Protein AF-0000000076524437 (afdb_homodimer)

InterPro domains:
  IPR048682 Conserved oligomeric Golgi complex subunit 4 [PTHR24016] (9-112)
  IPR048684 Conserved oligomeric Golgi complex subunit 4, C-terminal [PF20662] (9-110)

Structure (mmCIF, N/CA/C/O backbone):
data_AF-0000000076524437-model_v1
#
loop_
_entity.id
_entity.type
_entity.pdbx_description
1 polymer 'Conserved oligomeric Golgi complex subunit 4 C-terminal domain-containing protein'
#
loop_
_atom_site.group_PDB
_atom_site.id
_atom_site.type_symbol
_atom_site.label_atom_id
_atom_site.label_alt_id
_atom_site.label_comp_id
_atom_site.label_asym_id
_atom_site.label_entity_id
_atom_site.label_seq_id
_atom_site.pdbx_PDB_ins_code
_atom_site.Cartn_x
_atom_site.Cartn_y
_atom_site.Cartn_z
_atom_site.occupancy
_atom_site.B_iso_or_equiv
_atom_site.auth_seq_id
_atom_site.auth_comp_id
_atom_site.auth_asym_id
_atom_site.auth_atom_id
_atom_site.pdbx_PDB_model_num
ATOM 1 N N . MET A 1 1 ? -5.07 -16.312 -27.766 1 35.78 1 MET A N 1
ATOM 2 C CA . MET A 1 1 ? -3.967 -17 -27.109 1 35.78 1 MET A CA 1
ATOM 3 C C . MET A 1 1 ? -3.686 -16.422 -25.734 1 35.78 1 MET A C 1
ATOM 5 O O . MET A 1 1 ? -3.648 -15.203 -25.578 1 35.78 1 MET A O 1
ATOM 9 N N . PRO A 1 2 ? -3.99 -17.172 -24.703 1 46.44 2 PRO A N 1
ATOM 10 C CA . PRO A 1 2 ? -3.748 -16.578 -23.391 1 46.44 2 PRO A CA 1
ATOM 11 C C . PRO A 1 2 ? -2.35 -15.977 -23.266 1 46.44 2 PRO A C 1
ATOM 13 O O . PRO A 1 2 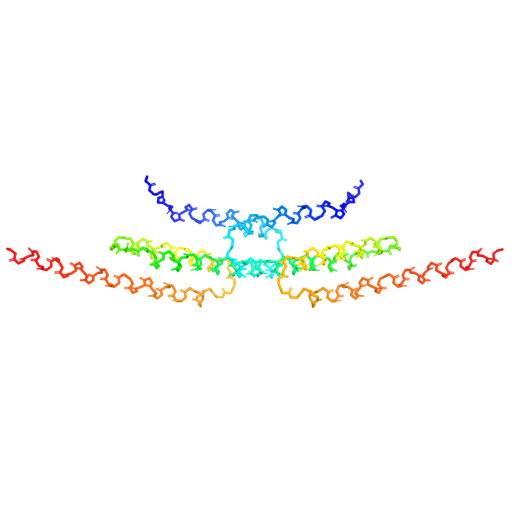? -1.373 -16.578 -23.734 1 46.44 2 PRO A O 1
ATOM 16 N N . HIS A 1 3 ? -2.15 -14.805 -23.375 1 51.38 3 HIS A N 1
ATOM 17 C CA . HIS A 1 3 ? -0.852 -14.148 -23.438 1 51.38 3 HIS A CA 1
ATOM 18 C C . HIS A 1 3 ? 0.084 -14.641 -22.344 1 51.38 3 HIS A C 1
ATOM 20 O O . HIS A 1 3 ? -0.273 -14.625 -21.172 1 51.38 3 HIS A O 1
ATOM 26 N N . ILE A 1 4 ? 0.925 -15.531 -22.719 1 59.56 4 ILE A N 1
ATOM 27 C CA . ILE A 1 4 ? 1.962 -16.031 -21.828 1 59.56 4 ILE A CA 1
ATOM 28 C C . ILE A 1 4 ? 2.805 -14.859 -21.312 1 59.56 4 ILE A C 1
ATOM 30 O O . ILE A 1 4 ? 3.445 -14.156 -22.094 1 59.56 4 ILE A O 1
ATOM 34 N N . ILE A 1 5 ? 2.48 -14.273 -20.234 1 66.69 5 ILE A N 1
ATOM 35 C CA . ILE A 1 5 ? 3.326 -13.281 -19.562 1 66.69 5 ILE A CA 1
ATOM 36 C C . ILE A 1 5 ? 4.703 -13.883 -19.297 1 66.69 5 ILE A C 1
ATOM 38 O O . ILE A 1 5 ? 4.816 -14.961 -18.703 1 66.69 5 ILE A O 1
ATOM 42 N N . SER A 1 6 ? 5.699 -13.352 -20.156 1 85 6 SER A N 1
ATOM 43 C CA . SER A 1 6 ? 7.059 -13.789 -19.844 1 85 6 SER A CA 1
ATOM 44 C C . SER A 1 6 ? 7.48 -13.336 -18.453 1 85 6 SER A C 1
ATOM 46 O O . SER A 1 6 ? 6.906 -12.391 -17.906 1 85 6 SER A O 1
ATOM 48 N N . GLN A 1 7 ? 8.43 -14.078 -17.891 1 89.5 7 GLN A N 1
ATOM 49 C CA . GLN A 1 7 ? 9 -13.711 -16.594 1 89.5 7 GLN A CA 1
ATOM 50 C C . GLN A 1 7 ? 9.531 -12.281 -16.625 1 89.5 7 GLN A C 1
ATOM 52 O O . GLN A 1 7 ? 9.32 -11.523 -15.672 1 89.5 7 GLN A O 1
ATOM 57 N N . GLU A 1 8 ? 10.078 -11.938 -17.766 1 90.5 8 GLU A N 1
ATOM 58 C CA . GLU A 1 8 ? 10.625 -10.594 -17.922 1 90.5 8 GLU A CA 1
ATOM 59 C C . GLU A 1 8 ? 9.523 -9.531 -17.891 1 90.5 8 GLU A C 1
ATOM 61 O O . GLU A 1 8 ? 9.672 -8.492 -17.25 1 90.5 8 GLU A O 1
ATOM 66 N N . SER A 1 9 ? 8.516 -9.844 -18.609 1 91.44 9 SER A N 1
ATOM 67 C CA . SER A 1 9 ? 7.418 -8.891 -18.656 1 91.44 9 SER A CA 1
ATOM 68 C C . SER A 1 9 ? 6.762 -8.727 -17.281 1 91.44 9 SER A C 1
ATOM 70 O O . SER A 1 9 ? 6.336 -7.629 -16.922 1 91.44 9 SER A O 1
ATOM 72 N N . LEU A 1 10 ? 6.723 -9.82 -16.594 1 91.94 10 LEU A N 1
ATOM 73 C CA . LEU A 1 10 ? 6.164 -9.789 -15.25 1 91.94 10 LEU A CA 1
ATOM 74 C C . LEU A 1 10 ? 6.996 -8.891 -14.336 1 91.94 10 LEU A C 1
ATOM 76 O O . LEU A 1 10 ? 6.453 -8.039 -13.633 1 91.94 10 LEU A O 1
ATOM 80 N N . ILE A 1 11 ? 8.297 -8.977 -14.422 1 94.81 11 ILE A N 1
ATOM 81 C CA . ILE A 1 11 ? 9.211 -8.219 -13.578 1 94.81 11 ILE A CA 1
ATOM 82 C C . ILE A 1 11 ? 9.148 -6.738 -13.953 1 94.81 11 ILE A C 1
ATOM 84 O O . ILE A 1 11 ? 9.102 -5.875 -13.07 1 94.81 11 ILE A O 1
ATOM 88 N N . VAL A 1 12 ? 9.141 -6.453 -15.211 1 94.88 12 VAL A N 1
ATOM 89 C CA . VAL A 1 12 ? 9.055 -5.074 -15.672 1 94.88 12 VAL A CA 1
ATOM 90 C C . VAL A 1 12 ? 7.742 -4.449 -15.211 1 94.88 12 VAL A C 1
ATOM 92 O O . VAL A 1 12 ? 7.715 -3.295 -14.781 1 94.88 12 VAL A O 1
ATOM 95 N N . GLY A 1 13 ? 6.668 -5.23 -15.305 1 94.44 13 GLY A N 1
ATOM 96 C CA . GLY A 1 13 ? 5.379 -4.766 -14.82 1 94.44 13 GLY A CA 1
ATOM 97 C C . GLY A 1 13 ? 5.383 -4.438 -13.336 1 94.44 13 GLY A C 1
ATOM 98 O O . GLY A 1 13 ? 4.871 -3.396 -12.922 1 94.44 13 GLY A O 1
ATOM 99 N N . LEU A 1 14 ? 6.008 -5.316 -12.547 1 95.25 14 LEU A N 1
ATOM 100 C CA . LEU A 1 14 ? 6.105 -5.117 -11.102 1 95.25 14 LEU A CA 1
ATOM 101 C C . LEU A 1 14 ? 6.98 -3.91 -10.781 1 95.25 14 LEU A C 1
ATOM 103 O O . LEU A 1 14 ? 6.66 -3.127 -9.883 1 95.25 14 LEU A O 1
ATOM 107 N N . GLN A 1 15 ? 7.996 -3.773 -11.562 1 95.62 15 GLN A N 1
ATOM 108 C CA . GLN A 1 15 ? 8.883 -2.633 -11.375 1 95.62 15 GLN A CA 1
ATOM 109 C C . GLN A 1 15 ? 8.164 -1.319 -11.664 1 95.62 15 GLN A C 1
ATOM 111 O O . GLN A 1 15 ? 8.297 -0.353 -10.906 1 95.62 15 GLN A O 1
ATOM 116 N N . ASN A 1 16 ? 7.449 -1.297 -12.727 1 95.5 16 ASN A N 1
ATOM 117 C CA . ASN A 1 16 ? 6.711 -0.097 -13.102 1 95.5 16 ASN A CA 1
ATOM 118 C C . ASN A 1 16 ? 5.652 0.256 -12.055 1 95.5 16 ASN A C 1
ATOM 120 O O . ASN A 1 16 ? 5.418 1.433 -11.781 1 95.5 16 ASN A O 1
ATOM 124 N N . LEU A 1 17 ? 5.035 -0.697 -11.508 1 93.44 17 LEU A N 1
ATOM 125 C CA . LEU A 1 17 ? 4.02 -0.508 -10.477 1 93.44 17 LEU A CA 1
ATOM 126 C C . LEU A 1 17 ? 4.633 0.071 -9.203 1 93.44 17 LEU A C 1
ATOM 128 O O . LEU A 1 17 ? 4.023 0.919 -8.547 1 93.44 17 LEU A O 1
ATOM 132 N N . LEU A 1 18 ? 5.828 -0.332 -8.938 1 96.19 18 LEU A N 1
ATOM 133 C CA . LEU A 1 18 ? 6.426 -0.015 -7.645 1 96.19 18 LEU A CA 1
ATOM 134 C C . LEU A 1 18 ? 7.172 1.313 -7.703 1 96.19 18 LEU A C 1
ATOM 136 O O . LEU A 1 18 ? 7.352 1.975 -6.676 1 96.19 18 LEU A O 1
ATOM 140 N N . LYS A 1 19 ? 7.543 1.75 -8.82 1 96.06 19 LYS A N 1
ATOM 141 C CA . LYS A 1 19 ? 8.438 2.885 -9.023 1 96.06 19 LYS A CA 1
ATOM 142 C C . LYS A 1 19 ? 7.879 4.148 -8.375 1 96.06 19 LYS A C 1
ATOM 144 O O . LYS A 1 19 ? 8.57 4.812 -7.598 1 96.06 19 LYS A O 1
ATOM 149 N N . PRO A 1 20 ? 6.652 4.504 -8.617 1 94.75 20 PRO A N 1
ATOM 150 C CA . PRO A 1 20 ? 6.141 5.734 -8.008 1 94.75 20 PRO A CA 1
ATOM 151 C C . PRO A 1 20 ? 6.098 5.66 -6.484 1 94.75 20 PRO A C 1
ATOM 153 O O . PRO A 1 20 ? 6.289 6.676 -5.809 1 94.75 20 PRO A O 1
ATOM 156 N N . PHE A 1 21 ? 5.938 4.543 -5.965 1 95.44 21 PHE A N 1
ATOM 157 C CA . PHE A 1 21 ? 5.824 4.375 -4.52 1 95.44 21 PHE A CA 1
ATOM 158 C C . PHE A 1 21 ? 7.199 4.387 -3.865 1 95.44 21 PHE A C 1
ATOM 160 O O . PHE A 1 21 ? 7.352 4.863 -2.738 1 95.44 21 PHE A O 1
ATOM 167 N N . HIS A 1 22 ? 8.086 3.867 -4.656 1 95 22 HIS A N 1
ATOM 168 C CA . HIS A 1 22 ? 9.461 3.922 -4.168 1 95 22 HIS A CA 1
ATOM 169 C C . HIS A 1 22 ? 9.93 5.363 -4.012 1 95 22 HIS A C 1
ATOM 171 O O . HIS A 1 22 ? 10.641 5.691 -3.057 1 95 22 HIS A O 1
ATOM 177 N N . ALA A 1 23 ? 9.438 6.27 -4.812 1 94.38 23 ALA A N 1
ATOM 178 C CA . ALA A 1 23 ? 9.859 7.668 -4.836 1 94.38 23 ALA A CA 1
ATOM 179 C C . ALA A 1 23 ? 9.086 8.492 -3.811 1 94.38 23 ALA A C 1
ATOM 181 O O . ALA A 1 23 ? 9.57 9.531 -3.354 1 94.38 23 ALA A O 1
ATOM 182 N N . THR A 1 24 ? 7.973 7.996 -3.42 1 94.44 24 THR A N 1
ATOM 183 C CA . THR A 1 24 ? 7.078 8.875 -2.676 1 94.44 24 THR A CA 1
ATOM 184 C C . THR A 1 24 ? 6.973 8.43 -1.22 1 94.44 24 THR A C 1
ATOM 186 O O . THR A 1 24 ? 6.898 9.266 -0.314 1 94.44 24 THR A O 1
ATOM 189 N N . LEU A 1 25 ? 7.07 7.152 -0.962 1 96.25 25 LEU A N 1
ATOM 190 C CA . LEU A 1 25 ? 6.875 6.645 0.391 1 96.25 25 LEU A CA 1
ATOM 191 C C . LEU A 1 25 ? 8.172 6.715 1.191 1 96.25 25 LEU A C 1
ATOM 193 O O . LEU A 1 25 ? 9.258 6.594 0.627 1 96.25 25 LEU A O 1
ATOM 197 N N . SER A 1 26 ? 8.016 6.961 2.465 1 95.81 26 SER A N 1
ATOM 198 C CA . SER A 1 26 ? 9.148 6.777 3.359 1 95.81 26 SER A CA 1
ATOM 199 C C . SER A 1 26 ? 9.648 5.336 3.336 1 95.81 26 SER A C 1
ATOM 201 O O . SER A 1 26 ? 8.914 4.426 2.947 1 95.81 26 SER A O 1
ATOM 203 N N . ALA A 1 27 ? 10.852 5.07 3.797 1 93.75 27 ALA A N 1
ATOM 204 C CA . ALA A 1 27 ? 11.484 3.754 3.723 1 93.75 27 ALA A CA 1
ATOM 205 C C . ALA A 1 27 ? 10.656 2.705 4.457 1 93.75 27 ALA A C 1
ATOM 207 O O . ALA A 1 27 ? 10.438 1.607 3.939 1 93.75 27 ALA A O 1
ATOM 208 N N . GLY A 1 28 ? 10.172 3.096 5.613 1 94.81 28 GLY A N 1
ATOM 209 C CA . GLY A 1 28 ? 9.359 2.176 6.398 1 94.81 28 GLY A CA 1
ATOM 210 C C . GLY A 1 28 ? 8.039 1.838 5.742 1 94.81 28 GLY A C 1
ATOM 211 O O . GLY A 1 28 ? 7.629 0.674 5.723 1 94.81 28 GLY A O 1
ATOM 212 N N . ASN A 1 29 ? 7.43 2.812 5.184 1 95.31 29 ASN A N 1
ATOM 213 C CA . ASN A 1 29 ? 6.125 2.59 4.574 1 95.31 29 ASN A CA 1
ATOM 214 C C . ASN A 1 29 ? 6.246 1.909 3.215 1 95.31 29 ASN A C 1
ATOM 216 O O . ASN A 1 29 ? 5.348 1.177 2.799 1 95.31 29 ASN A O 1
ATOM 220 N N . TYR A 1 30 ? 7.41 2.129 2.539 1 96.56 30 TYR A N 1
ATOM 221 C CA . TYR A 1 30 ? 7.656 1.395 1.302 1 96.56 30 TYR A CA 1
ATOM 222 C C . TYR A 1 30 ? 7.781 -0.101 1.571 1 96.56 30 TYR A C 1
ATOM 224 O O . TYR A 1 30 ? 7.227 -0.919 0.833 1 96.56 30 TYR A O 1
ATOM 232 N N . GLU A 1 31 ? 8.438 -0.453 2.658 1 95.81 31 GLU A N 1
ATOM 233 C CA . GLU A 1 31 ? 8.57 -1.856 3.037 1 95.81 31 GLU A CA 1
ATOM 234 C C . GLU A 1 31 ? 7.207 -2.475 3.348 1 95.81 31 GLU A C 1
ATOM 236 O O . GLU A 1 31 ? 6.914 -3.592 2.918 1 95.81 31 GLU A O 1
ATOM 241 N N . LYS A 1 32 ? 6.422 -1.744 4.051 1 95.62 32 LYS A N 1
ATOM 242 C CA . LYS A 1 32 ? 5.082 -2.223 4.371 1 95.62 32 LYS A CA 1
ATOM 243 C C . LYS A 1 32 ? 4.246 -2.408 3.107 1 95.62 32 LYS A C 1
ATOM 245 O O . LYS A 1 32 ? 3.473 -3.361 3.002 1 95.62 32 LYS A O 1
ATOM 250 N N . PHE A 1 33 ? 4.473 -1.522 2.189 1 96.88 33 PHE A N 1
ATOM 251 C CA . PHE A 1 33 ? 3.754 -1.598 0.923 1 96.88 33 PHE A CA 1
ATOM 252 C C . PHE A 1 33 ? 4.164 -2.838 0.14 1 96.88 33 PHE A C 1
ATOM 254 O O . PHE A 1 33 ? 3.316 -3.525 -0.434 1 96.88 33 PHE A O 1
ATOM 261 N N . LEU A 1 34 ? 5.438 -3.141 0.159 1 96.75 34 LEU A N 1
ATOM 262 C CA . LEU A 1 34 ? 5.93 -4.348 -0.499 1 96.75 34 LEU A CA 1
ATOM 263 C C . LEU A 1 34 ? 5.266 -5.59 0.078 1 96.75 34 LEU A C 1
ATOM 265 O O . LEU A 1 34 ? 4.816 -6.461 -0.669 1 96.75 34 LEU A O 1
ATOM 269 N N . LEU A 1 35 ? 5.164 -5.621 1.346 1 96.25 35 LEU A N 1
ATOM 270 C CA . LEU A 1 35 ? 4.582 -6.777 2.02 1 96.25 35 LEU A CA 1
ATOM 271 C C . LEU A 1 35 ? 3.098 -6.902 1.698 1 96.25 35 LEU A C 1
ATOM 273 O O . LEU A 1 35 ? 2.586 -8.016 1.531 1 96.25 35 LEU A O 1
ATOM 277 N N . LEU A 1 36 ? 2.486 -5.793 1.601 1 96.62 36 LEU A N 1
ATOM 278 C CA . LEU A 1 36 ? 1.078 -5.77 1.223 1 96.62 36 LEU A CA 1
ATOM 279 C C . LEU A 1 36 ? 0.885 -6.309 -0.191 1 96.62 36 LEU A C 1
ATOM 281 O O . LEU A 1 36 ? -0.033 -7.094 -0.441 1 96.62 36 LEU A O 1
ATOM 285 N N . LEU A 1 37 ? 1.731 -5.926 -1.057 1 96.5 37 LEU A N 1
ATOM 286 C CA . LEU A 1 37 ? 1.647 -6.375 -2.441 1 96.5 37 LEU A CA 1
ATOM 287 C C . LEU A 1 37 ? 1.91 -7.875 -2.543 1 96.5 37 LEU A C 1
ATOM 289 O O . LEU A 1 37 ? 1.239 -8.578 -3.305 1 96.5 37 LEU A O 1
ATOM 293 N N . ILE A 1 38 ? 2.863 -8.297 -1.774 1 97.19 38 ILE A N 1
ATOM 294 C CA . ILE A 1 38 ? 3.137 -9.727 -1.721 1 97.19 38 ILE A CA 1
ATOM 295 C C . ILE A 1 38 ? 1.884 -10.477 -1.271 1 97.19 38 ILE A C 1
ATOM 297 O O . ILE A 1 38 ? 1.474 -11.453 -1.904 1 97.19 38 ILE A O 1
ATOM 301 N N . ASP A 1 39 ? 1.259 -9.953 -0.227 1 97.31 39 ASP A N 1
ATOM 302 C CA . ASP A 1 39 ? 0.043 -10.586 0.279 1 97.31 39 ASP A CA 1
ATOM 303 C C . ASP A 1 39 ? -1.032 -10.648 -0.803 1 97.31 39 ASP A C 1
ATOM 305 O O . ASP A 1 39 ? -1.713 -11.664 -0.948 1 97.31 39 ASP A O 1
ATOM 309 N N . GLU A 1 40 ? -1.19 -9.578 -1.549 1 97.38 40 GLU A N 1
ATOM 310 C CA . GLU A 1 40 ? -2.209 -9.523 -2.594 1 97.38 40 GLU A CA 1
ATOM 311 C C . GLU A 1 40 ? -1.903 -10.508 -3.717 1 97.38 40 GLU A C 1
ATOM 313 O O . GLU A 1 40 ? -2.795 -11.219 -4.18 1 97.38 40 GLU A O 1
ATOM 318 N N . ILE A 1 41 ? -0.627 -10.555 -4.137 1 97 41 ILE A N 1
ATOM 319 C CA . ILE A 1 41 ? -0.204 -11.445 -5.207 1 97 41 ILE A CA 1
ATOM 320 C C . ILE A 1 41 ? -0.427 -12.898 -4.789 1 97 41 ILE A C 1
ATOM 322 O O . ILE A 1 41 ? -0.988 -13.688 -5.547 1 97 41 ILE A O 1
ATOM 326 N N . LEU A 1 42 ? -0.038 -13.234 -3.562 1 97.25 42 LEU A N 1
ATOM 327 C CA . LEU A 1 42 ? -0.186 -14.594 -3.059 1 97.25 42 LEU A CA 1
ATOM 328 C C . LEU A 1 42 ? -1.658 -14.969 -2.934 1 97.25 42 LEU A C 1
ATOM 330 O O . LEU A 1 42 ? -2.039 -16.109 -3.221 1 97.25 42 LEU A O 1
ATOM 334 N N . PHE A 1 43 ? -2.451 -13.992 -2.533 1 96.25 43 PHE A N 1
ATOM 335 C CA . PHE A 1 43 ? -3.891 -14.203 -2.424 1 96.25 43 PHE A CA 1
ATOM 336 C C . PHE A 1 43 ? -4.488 -14.578 -3.773 1 96.25 43 PHE A C 1
ATOM 338 O O . PHE A 1 43 ? -5.258 -15.539 -3.873 1 96.25 43 PHE A O 1
ATOM 345 N N . ARG A 1 44 ? -4.113 -13.938 -4.805 1 93.75 44 ARG A N 1
ATOM 346 C CA . ARG A 1 44 ? -4.625 -14.172 -6.148 1 93.75 44 ARG A CA 1
ATOM 347 C C . ARG A 1 44 ? -4.082 -15.477 -6.719 1 93.75 44 ARG A C 1
ATOM 349 O O . ARG A 1 44 ? -4.809 -16.219 -7.383 1 93.75 44 ARG A O 1
ATOM 356 N N . LEU A 1 45 ? -2.797 -15.742 -6.426 1 94.81 45 LEU A N 1
ATOM 357 C CA . LEU A 1 45 ? -2.186 -16.969 -6.93 1 94.81 45 LEU A CA 1
ATOM 358 C C . LEU A 1 45 ? -2.822 -18.203 -6.285 1 94.81 45 LEU A C 1
ATOM 360 O O . LEU A 1 45 ? -3.021 -19.219 -6.949 1 94.81 45 LEU A O 1
ATOM 364 N N . GLU A 1 46 ? -3.113 -18.078 -5.039 1 93.75 46 GLU A N 1
ATOM 365 C CA . GLU A 1 46 ? -3.752 -19.203 -4.352 1 93.75 46 GLU A CA 1
ATOM 366 C C . GLU A 1 46 ? -5.133 -19.484 -4.93 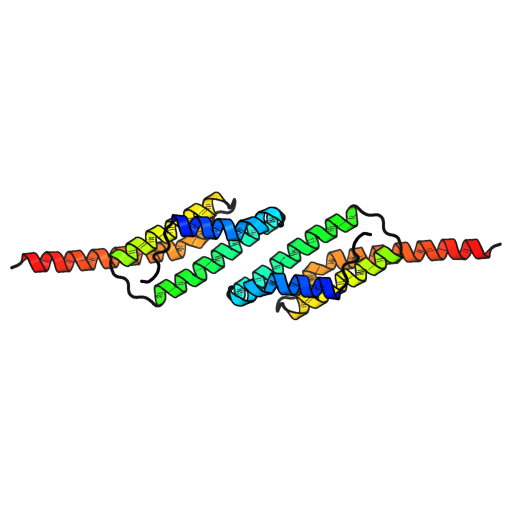1 93.75 46 GLU A C 1
ATOM 368 O O . GLU A 1 46 ? -5.516 -20.656 -5.098 1 93.75 46 GLU A O 1
ATOM 373 N N . ARG A 1 47 ? -5.84 -18.484 -5.223 1 92.12 47 ARG A N 1
ATOM 374 C CA . AR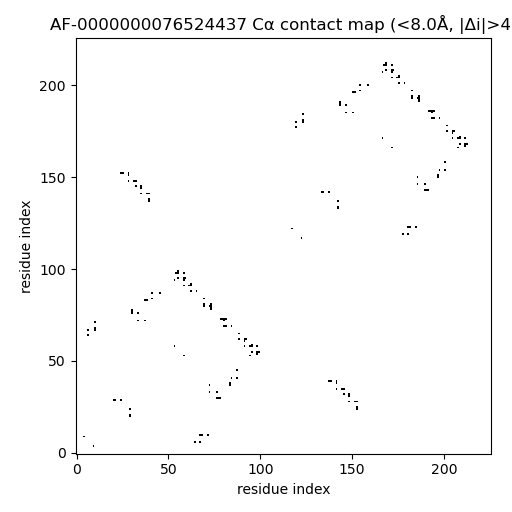G A 1 47 ? -7.152 -18.625 -5.844 1 92.12 47 ARG A CA 1
ATOM 375 C C . ARG A 1 47 ? -7.027 -19.219 -7.25 1 92.12 47 ARG A C 1
ATOM 377 O O . ARG A 1 47 ? -7.836 -20.047 -7.656 1 92.12 47 ARG A O 1
ATOM 384 N N . PHE A 1 48 ? -6.055 -18.797 -7.938 1 88.94 48 PHE A N 1
ATOM 385 C CA . PHE A 1 48 ? -5.777 -19.266 -9.289 1 88.94 48 PHE A CA 1
ATOM 386 C C . PHE A 1 48 ? -5.48 -20.766 -9.297 1 88.94 48 PHE A C 1
ATOM 388 O O . PHE A 1 48 ? -5.988 -21.5 -10.148 1 88.94 48 PHE A O 1
ATOM 395 N N . ILE A 1 49 ? -4.691 -21.234 -8.344 1 90.62 49 ILE A N 1
ATOM 396 C CA . ILE A 1 49 ? -4.273 -22.641 -8.273 1 90.62 49 ILE A CA 1
ATOM 397 C C . ILE A 1 49 ? -5.477 -23.516 -7.957 1 90.62 49 ILE A C 1
ATOM 399 O O . ILE A 1 49 ? -5.582 -24.641 -8.461 1 90.62 49 ILE A O 1
ATOM 403 N N . GLN A 1 50 ? -6.379 -23.031 -7.258 1 89.19 50 GLN A N 1
ATOM 404 C CA . GLN A 1 50 ? -7.543 -23.797 -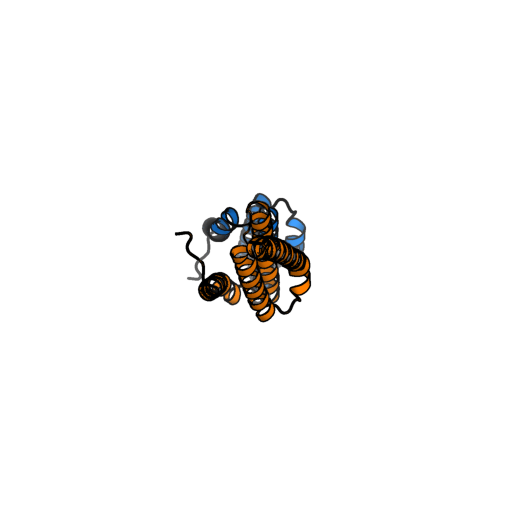6.832 1 89.19 50 GLN A CA 1
ATOM 405 C C . GLN A 1 50 ? -8.547 -23.953 -7.973 1 89.19 50 GLN A C 1
ATOM 407 O O . GLN A 1 50 ? -9.305 -24.922 -8 1 89.19 50 GLN A O 1
ATOM 412 N N . GLN A 1 51 ? -8.578 -23.109 -8.898 1 86.56 51 GLN A N 1
ATOM 413 C CA . GLN A 1 51 ? -9.617 -23.078 -9.922 1 86.56 51 GLN A CA 1
ATOM 414 C C . GLN A 1 51 ? -9.172 -23.797 -11.188 1 86.56 51 GLN A C 1
ATOM 416 O O . GLN A 1 51 ? -9.984 -24.094 -12.062 1 86.56 51 GLN A O 1
ATOM 421 N N . LYS A 1 52 ? -7.922 -24.109 -11.297 1 82.25 52 LYS A N 1
ATOM 422 C CA . LYS A 1 52 ? -7.414 -24.641 -12.562 1 82.25 52 LYS A CA 1
ATOM 423 C C . LYS A 1 52 ? -6.879 -26.062 -12.383 1 82.25 52 LYS A C 1
ATOM 425 O O . LYS A 1 52 ? -6.375 -26.406 -11.312 1 82.25 52 LYS A O 1
ATOM 430 N N . SER A 1 53 ? -7.125 -26.906 -13.391 1 83.75 53 SER A N 1
ATOM 431 C CA . SER A 1 53 ? -6.41 -28.172 -13.539 1 83.75 53 SER A CA 1
ATOM 432 C C . SER A 1 53 ? -5.113 -27.984 -14.32 1 83.75 53 SER A C 1
ATOM 434 O O . SER A 1 53 ? -5.062 -27.219 -15.281 1 83.75 53 SER A O 1
ATOM 436 N N . TYR A 1 54 ? -4.09 -28.594 -13.742 1 84.81 54 TYR A N 1
ATOM 437 C CA . TYR A 1 54 ? -2.773 -28.406 -14.336 1 84.81 54 TYR A CA 1
ATOM 438 C C . TYR A 1 54 ? -2.275 -29.688 -14.992 1 84.81 54 TYR A C 1
ATOM 440 O O . TYR A 1 54 ? -2.438 -30.781 -14.438 1 84.81 54 TYR A O 1
ATOM 448 N N . ASN A 1 55 ? -1.822 -29.438 -16.266 1 87.06 55 ASN A N 1
ATOM 449 C CA . ASN A 1 55 ? -0.96 -30.5 -16.781 1 87.06 55 ASN A CA 1
ATOM 450 C C . ASN A 1 55 ? 0.486 -30.312 -16.328 1 87.06 55 ASN A C 1
ATOM 452 O O . ASN A 1 55 ? 0.799 -29.359 -15.609 1 87.06 55 ASN A O 1
ATOM 456 N N . ARG A 1 56 ? 1.241 -31.172 -16.656 1 87.81 56 ARG A N 1
ATOM 457 C CA . ARG A 1 56 ? 2.627 -31.156 -16.203 1 87.81 56 ARG A CA 1
ATOM 458 C C . ARG A 1 56 ? 3.322 -29.859 -16.625 1 87.81 56 ARG A C 1
ATOM 460 O O . ARG A 1 56 ? 4.023 -29.234 -15.836 1 87.81 56 ARG A O 1
ATOM 467 N N . TYR A 1 57 ? 3.121 -29.484 -17.812 1 87.06 57 TYR A N 1
ATOM 468 C CA . TYR A 1 57 ? 3.744 -28.266 -18.328 1 87.06 57 TYR A CA 1
ATOM 469 C C . TYR A 1 57 ? 3.268 -27.047 -17.562 1 87.06 57 TYR A C 1
ATOM 471 O O . TYR A 1 57 ? 4.07 -26.188 -17.188 1 87.06 57 TYR A O 1
ATOM 479 N N . GLY A 1 58 ? 2.031 -27.016 -17.297 1 89.69 58 GLY A N 1
ATOM 480 C CA . GLY A 1 58 ? 1.441 -25.906 -16.562 1 89.69 58 GLY A CA 1
ATOM 481 C C . GLY A 1 58 ? 1.96 -25.797 -15.133 1 89.69 58 GLY A C 1
ATOM 482 O O . GLY A 1 58 ? 2.207 -24.688 -14.641 1 89.69 58 GLY A O 1
ATOM 483 N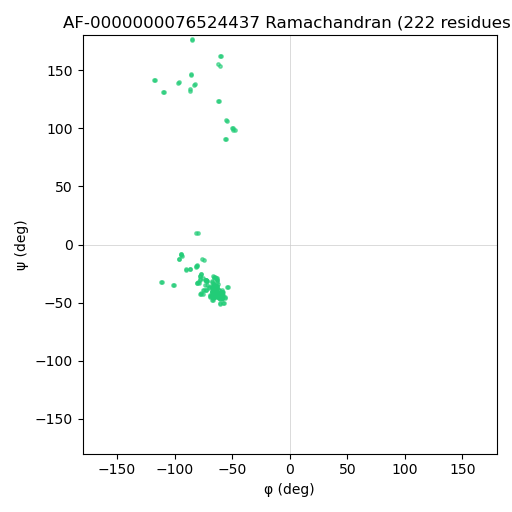 N . ALA A 1 59 ? 2.139 -26.875 -14.516 1 92.94 59 ALA A N 1
ATOM 484 C CA . ALA A 1 59 ? 2.648 -26.922 -13.141 1 92.94 59 ALA A CA 1
ATOM 485 C C . ALA A 1 59 ? 4.09 -26.422 -13.086 1 92.94 59 ALA A C 1
ATOM 487 O O . ALA A 1 59 ? 4.453 -25.672 -12.164 1 92.94 59 ALA A O 1
ATOM 488 N N . LEU A 1 60 ? 4.793 -26.797 -14.062 1 92.38 60 LEU A N 1
ATOM 489 C CA . LEU A 1 60 ? 6.188 -26.375 -14.133 1 92.38 60 LEU A CA 1
ATOM 490 C C . LEU A 1 60 ? 6.285 -24.875 -14.406 1 92.38 60 LEU A C 1
ATOM 492 O O . LEU A 1 60 ? 7.105 -24.188 -13.797 1 92.38 60 LEU A O 1
ATOM 496 N N . GLN A 1 61 ? 5.48 -24.406 -15.352 1 90.69 61 GLN A N 1
ATOM 497 C CA . GLN A 1 61 ? 5.449 -22.984 -15.672 1 90.69 61 GLN A CA 1
ATOM 498 C C . GLN A 1 61 ? 5.047 -22.156 -14.453 1 90.69 61 GLN A C 1
ATOM 500 O O . GLN A 1 61 ? 5.637 -21.109 -14.18 1 90.69 61 GLN A O 1
ATOM 505 N N . PHE A 1 62 ? 4.098 -22.672 -13.758 1 92.88 62 PHE A N 1
ATOM 506 C CA . PHE A 1 62 ? 3.635 -22 -12.547 1 92.88 62 PHE A CA 1
ATOM 507 C C . PHE A 1 62 ? 4.762 -21.891 -11.531 1 92.88 62 PHE A C 1
ATOM 509 O O . PHE A 1 62 ? 4.961 -20.828 -10.922 1 92.88 62 PHE A O 1
ATOM 516 N N . GLU A 1 63 ? 5.465 -22.922 -11.32 1 94.62 63 GLU A N 1
ATOM 517 C CA . GLU A 1 63 ? 6.57 -22.953 -10.367 1 94.62 63 GLU A CA 1
ATOM 518 C C . GLU A 1 63 ? 7.652 -21.953 -10.758 1 94.62 63 GLU A C 1
ATOM 520 O O . GLU A 1 63 ? 8.219 -21.281 -9.891 1 94.62 63 GLU A O 1
ATOM 525 N N . LYS A 1 64 ? 7.949 -21.812 -12 1 94.31 64 LYS A N 1
ATOM 526 C CA . LYS A 1 64 ? 8.945 -20.859 -12.484 1 94.31 64 LYS A CA 1
ATOM 527 C C . LYS A 1 64 ? 8.5 -19.422 -12.219 1 94.31 64 LYS A C 1
ATOM 529 O O . LYS A 1 64 ? 9.297 -18.594 -11.773 1 94.31 64 LYS A O 1
ATOM 534 N N . GLU A 1 65 ? 7.246 -19.188 -12.508 1 93.62 65 GLU A N 1
ATOM 535 C CA . GLU A 1 65 ? 6.703 -17.844 -12.273 1 93.62 65 GLU A CA 1
ATOM 536 C C . GLU A 1 65 ? 6.715 -17.5 -10.789 1 93.62 65 GLU A C 1
ATOM 538 O O . GLU A 1 65 ? 7.062 -16.375 -10.414 1 93.62 65 GLU A O 1
ATOM 543 N N . LEU A 1 66 ? 6.379 -18.438 -9.984 1 95.88 66 LEU A N 1
ATOM 544 C CA . LEU A 1 66 ? 6.383 -18.25 -8.539 1 95.88 66 LEU A CA 1
ATOM 545 C C . LEU A 1 66 ? 7.789 -17.953 -8.031 1 95.88 66 LEU A C 1
ATOM 547 O O . LEU A 1 66 ? 7.973 -17.062 -7.203 1 95.88 66 LEU A O 1
ATOM 551 N N . ARG A 1 67 ? 8.688 -18.625 -8.539 1 95.12 67 ARG A N 1
ATOM 552 C CA . ARG A 1 67 ? 10.078 -18.406 -8.156 1 95.12 67 ARG A CA 1
ATOM 553 C C . ARG A 1 67 ? 10.57 -17.031 -8.594 1 95.12 67 ARG A C 1
ATOM 555 O O . ARG A 1 67 ? 11.305 -16.375 -7.863 1 95.12 67 ARG A O 1
ATOM 562 N N . CYS A 1 68 ? 10.188 -16.688 -9.758 1 96.5 68 CYS A N 1
ATOM 563 C CA . CYS A 1 68 ? 10.547 -15.375 -10.266 1 96.5 68 CYS A CA 1
ATOM 564 C C . CYS A 1 68 ? 10 -14.273 -9.367 1 96.5 68 CYS A C 1
ATOM 566 O O . CYS A 1 68 ? 10.727 -13.344 -9.008 1 96.5 68 CYS A O 1
ATOM 568 N N . ILE A 1 69 ? 8.797 -14.406 -8.969 1 96.75 69 ILE A N 1
ATOM 569 C CA . ILE A 1 69 ? 8.148 -13.438 -8.102 1 96.75 69 ILE A CA 1
ATOM 570 C C . ILE A 1 69 ? 8.852 -13.414 -6.742 1 96.75 69 ILE A C 1
ATOM 572 O O . ILE A 1 69 ? 9.164 -12.344 -6.219 1 96.75 69 ILE A O 1
ATOM 576 N N . PHE A 1 70 ? 9.164 -14.602 -6.281 1 96.88 70 PHE A N 1
ATOM 577 C CA . PHE A 1 70 ? 9.844 -14.742 -5 1 96.88 70 PHE A CA 1
ATOM 578 C C . PHE A 1 70 ? 11.203 -14.039 -5.031 1 96.88 70 PHE A C 1
ATOM 580 O O . PHE A 1 70 ? 11.516 -13.25 -4.137 1 96.88 70 PHE A O 1
ATOM 587 N N . ASN A 1 71 ? 11.945 -14.266 -6.074 1 95.62 71 ASN A N 1
ATOM 588 C CA . ASN A 1 71 ? 13.281 -13.68 -6.199 1 95.62 71 ASN A CA 1
ATOM 589 C C . ASN A 1 71 ? 13.211 -12.164 -6.34 1 95.62 71 ASN A C 1
ATOM 591 O O . ASN A 1 71 ? 14.039 -11.445 -5.781 1 95.62 71 ASN A O 1
ATOM 595 N N . PHE A 1 72 ? 12.273 -11.719 -7.039 1 96.62 72 PHE A N 1
ATOM 596 C CA . PHE A 1 72 ? 12.094 -10.289 -7.258 1 96.62 72 PHE A CA 1
ATOM 597 C C . PHE A 1 72 ? 11.859 -9.562 -5.938 1 96.62 72 PHE A C 1
ATOM 599 O O . PHE A 1 72 ? 12.586 -8.617 -5.609 1 96.62 72 PHE A O 1
ATOM 606 N N . PHE A 1 73 ? 10.914 -10.031 -5.105 1 96.31 73 PHE A N 1
ATOM 607 C CA . PHE A 1 73 ? 10.578 -9.359 -3.859 1 96.31 73 PHE A CA 1
ATOM 608 C C . PHE A 1 73 ? 11.68 -9.547 -2.824 1 96.31 73 PHE A C 1
ATOM 610 O O . PHE A 1 73 ? 11.922 -8.656 -2.004 1 96.31 73 PHE A O 1
ATOM 617 N N . SER A 1 74 ? 12.352 -10.68 -2.904 1 94.69 74 SER A N 1
ATOM 618 C CA . SER A 1 74 ? 13.453 -10.93 -1.989 1 94.69 74 SER A CA 1
ATOM 619 C C . SER A 1 74 ? 14.602 -9.953 -2.225 1 94.69 74 SER A C 1
ATOM 621 O O . SER A 1 74 ? 15.328 -9.602 -1.291 1 94.69 74 SER A O 1
ATOM 623 N N . SER A 1 75 ? 14.711 -9.492 -3.436 1 93.88 75 SER A N 1
ATOM 624 C CA . SER A 1 75 ? 15.781 -8.555 -3.77 1 93.88 75 SER A CA 1
ATOM 625 C C . SER A 1 75 ? 15.43 -7.133 -3.34 1 93.88 75 SER A C 1
ATOM 627 O O . SER A 1 75 ? 16.312 -6.277 -3.232 1 93.88 75 SER A O 1
ATOM 629 N N . LEU A 1 76 ? 14.195 -6.828 -3.094 1 91.62 76 LEU A N 1
ATOM 630 C CA . LEU A 1 76 ? 13.742 -5.473 -2.801 1 91.62 76 LEU A CA 1
ATOM 631 C C . LEU A 1 76 ? 13.539 -5.281 -1.303 1 91.62 76 LEU A C 1
ATOM 633 O O . LEU A 1 76 ? 13.656 -4.164 -0.793 1 91.62 76 LEU A O 1
ATOM 637 N N . SER A 1 77 ? 13.102 -6.328 -0.701 1 88.19 77 SER A N 1
ATOM 638 C CA . SER A 1 77 ? 12.68 -6.207 0.691 1 88.19 77 SER A CA 1
ATOM 639 C C . SER A 1 77 ? 13.789 -6.629 1.645 1 88.19 77 SER A C 1
ATOM 641 O O . SER A 1 77 ? 14.523 -7.582 1.366 1 88.19 77 SER A O 1
ATOM 643 N N . THR A 1 78 ? 13.898 -5.887 2.664 1 84.31 78 THR A N 1
ATOM 644 C CA . THR A 1 78 ? 14.82 -6.27 3.723 1 84.31 78 THR A CA 1
ATOM 645 C C . THR A 1 78 ? 14.188 -7.316 4.641 1 84.31 78 THR A C 1
ATOM 647 O O . THR A 1 78 ? 14.891 -7.996 5.391 1 84.31 78 THR A O 1
ATOM 650 N N . PHE A 1 79 ? 12.875 -7.422 4.605 1 82.19 79 PHE A N 1
ATOM 651 C CA . PHE A 1 79 ? 12.141 -8.406 5.387 1 82.19 79 PHE A CA 1
ATOM 652 C C . PHE A 1 79 ? 12.125 -9.758 4.68 1 82.19 79 PHE A C 1
ATOM 654 O O . PHE A 1 79 ? 12.055 -9.82 3.449 1 82.19 79 PHE A O 1
ATOM 661 N N . PRO A 1 80 ? 12.32 -10.695 5.445 1 82.25 80 PRO A N 1
ATOM 662 C CA . PRO A 1 80 ? 12.273 -12.023 4.84 1 82.25 80 PRO A CA 1
ATOM 663 C C . PRO A 1 80 ? 10.922 -12.352 4.219 1 82.25 80 PRO A C 1
ATOM 665 O O . PRO A 1 80 ? 9.898 -12.32 4.906 1 82.25 80 PRO A O 1
ATOM 668 N N . CYS A 1 81 ? 10.922 -12.648 3.072 1 90.06 81 CYS A N 1
ATOM 669 C CA . CYS A 1 81 ? 9.719 -12.969 2.309 1 90.06 81 CYS A CA 1
ATOM 670 C C . CYS A 1 81 ? 9.469 -14.477 2.297 1 90.06 81 CYS A C 1
ATOM 672 O O . CYS A 1 81 ? 8.391 -14.93 1.913 1 90.06 81 CYS A O 1
ATOM 674 N N . ARG A 1 82 ? 10.43 -15.18 2.775 1 90.44 82 ARG A N 1
ATOM 675 C CA . ARG A 1 82 ? 10.375 -16.641 2.68 1 90.44 82 ARG A CA 1
ATOM 676 C C . ARG A 1 82 ? 9.148 -17.188 3.391 1 90.44 82 ARG A C 1
ATOM 678 O O . ARG A 1 82 ? 8.469 -18.078 2.867 1 90.44 82 ARG A O 1
ATOM 685 N N . GLU A 1 83 ? 8.883 -16.609 4.496 1 94.44 83 GLU A N 1
ATOM 686 C CA . GLU A 1 83 ? 7.766 -17.109 5.293 1 94.44 83 GLU A CA 1
ATOM 687 C C . GLU A 1 83 ? 6.438 -16.875 4.582 1 94.44 83 GLU A C 1
ATOM 689 O O . GLU A 1 83 ? 5.535 -17.719 4.648 1 94.44 83 GLU A O 1
ATOM 694 N N . LYS A 1 84 ? 6.316 -15.867 3.881 1 95.38 84 LYS A N 1
ATOM 695 C CA . LYS A 1 84 ? 5.082 -15.539 3.172 1 95.38 84 LYS A CA 1
ATOM 696 C C . LYS A 1 84 ? 4.863 -16.484 1.986 1 95.38 84 LYS A C 1
ATOM 698 O O . LYS A 1 84 ? 3.727 -16.844 1.677 1 95.38 84 LYS A O 1
ATOM 703 N N . PHE A 1 85 ? 5.957 -16.906 1.436 1 97 85 PHE A N 1
ATOM 704 C CA . PHE A 1 85 ? 5.863 -17.703 0.221 1 97 85 PHE A CA 1
ATOM 705 C C . PHE A 1 85 ? 5.867 -19.188 0.552 1 97 85 PHE A C 1
ATOM 707 O O . PHE A 1 85 ? 5.633 -20.031 -0.323 1 97 85 PHE A O 1
ATOM 714 N N . ALA A 1 86 ? 6.109 -19.547 1.789 1 96.69 86 ALA A N 1
ATOM 715 C CA . ALA A 1 86 ? 6.336 -20.938 2.182 1 96.69 86 ALA A CA 1
ATOM 716 C C . ALA A 1 86 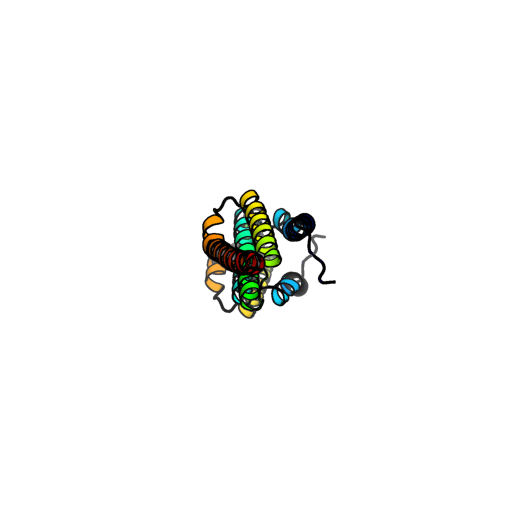? 5.168 -21.828 1.766 1 96.69 86 ALA A C 1
ATOM 718 O O . ALA A 1 86 ? 5.363 -22.891 1.161 1 96.69 86 ALA A O 1
ATOM 719 N N . ARG A 1 87 ? 4.027 -21.359 2.018 1 96.31 87 ARG A N 1
ATOM 720 C CA . ARG A 1 87 ? 2.838 -22.172 1.774 1 96.31 87 ARG A CA 1
ATOM 721 C C . ARG A 1 87 ? 2.633 -22.406 0.281 1 96.31 87 ARG A C 1
ATOM 723 O O . ARG A 1 87 ? 2.434 -23.547 -0.152 1 96.31 87 ARG A O 1
ATOM 730 N N . ILE A 1 88 ? 2.703 -21.422 -0.514 1 97.06 88 ILE A N 1
ATOM 731 C CA . ILE A 1 88 ? 2.4 -21.547 -1.936 1 97.06 88 ILE A CA 1
ATOM 732 C C . ILE A 1 88 ? 3.52 -22.312 -2.633 1 97.06 88 ILE A C 1
ATOM 734 O O . ILE A 1 88 ? 3.27 -23.062 -3.582 1 97.06 88 ILE A O 1
ATOM 738 N N . LEU A 1 89 ? 4.723 -22.156 -2.1 1 96.19 89 LEU A N 1
ATOM 739 C CA . LEU A 1 89 ? 5.836 -22.922 -2.629 1 96.19 89 LEU A CA 1
ATOM 740 C C . LEU A 1 89 ? 5.648 -24.422 -2.346 1 96.19 89 LEU A C 1
ATOM 742 O O . LEU A 1 89 ? 5.953 -25.25 -3.193 1 96.19 89 LEU A O 1
ATOM 746 N N . GLN A 1 90 ? 5.133 -24.625 -1.238 1 96.06 90 GLN A N 1
ATOM 747 C CA . GLN A 1 90 ? 4.84 -26 -0.871 1 96.06 90 GLN A CA 1
ATOM 748 C C . GLN A 1 90 ? 3.75 -26.594 -1.766 1 96.06 90 GLN A C 1
ATOM 750 O O . GLN A 1 90 ? 3.877 -27.719 -2.248 1 96.06 90 GLN A O 1
ATOM 755 N N . ILE A 1 91 ? 2.74 -25.859 -1.954 1 95.56 91 ILE A N 1
ATOM 756 C CA . ILE A 1 91 ? 1.646 -26.266 -2.83 1 95.56 91 ILE A CA 1
ATOM 757 C C . ILE A 1 91 ? 2.178 -26.516 -4.238 1 95.56 91 ILE A C 1
ATOM 759 O O . ILE A 1 91 ? 1.85 -27.531 -4.863 1 95.56 91 ILE A O 1
ATOM 763 N N . SER A 1 92 ? 2.965 -25.625 -4.742 1 95.12 92 SER A N 1
ATOM 764 C CA . SER A 1 92 ? 3.559 -25.75 -6.07 1 95.12 92 SER A CA 1
ATOM 765 C C . SER A 1 92 ? 4.395 -27.016 -6.195 1 95.12 92 SER A C 1
ATOM 767 O O . SER A 1 92 ? 4.324 -27.719 -7.203 1 95.12 92 SER A O 1
ATOM 769 N N . LYS A 1 93 ? 5.113 -27.297 -5.203 1 94.81 93 LYS A N 1
ATOM 770 C CA . LYS A 1 93 ? 5.938 -28.5 -5.188 1 94.81 93 LYS A CA 1
ATOM 771 C C . LYS A 1 93 ? 5.074 -29.75 -5.262 1 94.81 93 LYS A C 1
ATOM 773 O O . LYS A 1 93 ? 5.387 -30.688 -6.012 1 94.81 93 LYS A O 1
ATOM 778 N N . LEU A 1 94 ? 4.004 -29.828 -4.551 1 93 94 LEU A N 1
ATOM 779 C CA . LEU A 1 94 ? 3.072 -30.953 -4.543 1 93 94 LEU A CA 1
ATOM 780 C C . LEU A 1 94 ? 2.436 -31.141 -5.918 1 93 94 LEU A C 1
ATOM 782 O O . LEU A 1 94 ? 2.291 -32.25 -6.395 1 93 94 LEU A O 1
ATOM 786 N N . LEU A 1 95 ? 2.064 -30.078 -6.465 1 90.75 95 LEU A N 1
ATOM 787 C CA . LEU A 1 95 ? 1.472 -30.094 -7.797 1 90.75 95 LEU A CA 1
ATOM 788 C C . LEU A 1 95 ? 2.432 -30.719 -8.805 1 90.75 95 LEU A C 1
ATOM 790 O O . LEU A 1 95 ? 2.023 -31.531 -9.641 1 90.75 95 LEU A O 1
ATOM 794 N N . ASN A 1 96 ? 3.674 -30.422 -8.727 1 91.88 96 ASN A N 1
ATOM 795 C CA . ASN A 1 96 ? 4.676 -30.922 -9.656 1 91.88 96 ASN A CA 1
ATOM 796 C C . ASN A 1 96 ? 4.965 -32.406 -9.43 1 91.88 96 ASN A C 1
ATOM 798 O O . ASN A 1 96 ? 5.176 -33.156 -10.383 1 91.88 96 ASN A O 1
ATOM 802 N N . LEU A 1 97 ? 4.926 -32.812 -8.25 1 89.19 97 LEU A N 1
ATOM 803 C CA . LEU A 1 97 ? 5.145 -34.219 -7.906 1 89.19 97 LEU A CA 1
ATOM 804 C C . LEU A 1 97 ? 4.004 -35.062 -8.422 1 89.19 97 LEU A C 1
ATOM 806 O O . LEU A 1 97 ? 4.234 -36.156 -8.945 1 89.19 97 LEU A O 1
ATOM 810 N N . GLU A 1 98 ? 2.84 -34.625 -8.328 1 85.81 98 GLU A N 1
ATOM 811 C CA . GLU A 1 98 ? 1.659 -35.344 -8.773 1 85.81 98 GLU A CA 1
ATOM 812 C C . GLU A 1 98 ? 1.651 -35.5 -10.289 1 85.81 98 GLU A C 1
ATOM 814 O O . GLU A 1 98 ? 1.294 -36.562 -10.805 1 85.81 98 GLU A O 1
ATOM 819 N N . LYS A 1 99 ? 2.07 -34.625 -10.938 1 82.31 99 LYS A N 1
ATOM 820 C CA . LYS A 1 99 ? 2.057 -34.688 -12.398 1 82.31 99 LYS A CA 1
ATOM 821 C C . LYS A 1 99 ? 3.193 -35.531 -12.93 1 82.31 99 LYS A C 1
ATOM 823 O O . LYS A 1 99 ? 3.035 -36.219 -13.938 1 82.31 99 LYS A O 1
ATOM 828 N N . VAL A 1 100 ? 4.293 -35.562 -12.305 1 76.38 100 VAL A N 1
ATOM 829 C CA . VAL A 1 100 ? 5.422 -36.406 -12.664 1 76.38 100 VAL A CA 1
ATOM 830 C C . VAL A 1 100 ? 5.047 -37.875 -12.469 1 76.38 100 VAL A C 1
ATOM 832 O O . VAL A 1 100 ? 5.363 -38.719 -13.312 1 76.38 100 VAL A O 1
ATOM 835 N N . GLU A 1 101 ? 4.34 -38.156 -11.508 1 78.44 101 GLU A N 1
ATOM 836 C CA . GLU A 1 101 ? 3.893 -39.5 -11.219 1 78.44 101 GLU A CA 1
ATOM 837 C C . GLU A 1 101 ? 2.873 -39.969 -12.25 1 78.44 101 GLU A C 1
ATOM 839 O O . GLU A 1 101 ? 2.902 -41.125 -12.68 1 78.44 101 GLU A O 1
ATOM 844 N N . GLU A 1 102 ? 2.059 -39.188 -12.695 1 74.81 102 GLU A N 1
ATOM 845 C CA . GLU A 1 102 ? 1.067 -39.5 -13.719 1 74.81 102 GLU A CA 1
ATOM 846 C C . GLU A 1 102 ? 1.736 -39.844 -15.039 1 74.81 102 GLU A C 1
ATOM 848 O O . GLU A 1 102 ? 1.33 -40.781 -15.719 1 74.81 102 GLU A O 1
ATOM 853 N N . VAL A 1 103 ? 2.768 -39.281 -15.43 1 71.69 103 VAL A N 1
ATOM 854 C CA . VAL A 1 103 ? 3.473 -39.469 -16.688 1 71.69 103 VAL A CA 1
ATOM 855 C C . VAL A 1 103 ? 4.277 -40.781 -16.641 1 71.69 103 VAL A C 1
ATOM 857 O O . VAL A 1 103 ? 4.32 -41.531 -17.609 1 71.69 103 VAL A O 1
ATOM 860 N N . SER A 1 104 ? 4.859 -40.938 -15.539 1 73.94 104 SER A N 1
ATOM 861 C CA . SER A 1 104 ? 5.648 -42.156 -15.367 1 73.94 104 SER A CA 1
ATOM 862 C C . SER A 1 104 ? 4.77 -43.375 -15.461 1 73.94 104 SER A C 1
ATOM 864 O O . SER A 1 104 ? 5.172 -44.406 -16.047 1 73.94 104 SER A O 1
ATOM 866 N N . TYR A 1 105 ? 3.6 -43.281 -15.031 1 69.31 105 TYR A N 1
ATOM 867 C CA . TYR A 1 105 ? 2.666 -44.406 -15.039 1 69.31 105 TYR A CA 1
ATOM 868 C C . TYR A 1 105 ? 2.158 -44.688 -16.453 1 69.31 105 TYR A C 1
ATOM 870 O O . TYR A 1 105 ? 2.104 -45.844 -16.875 1 69.31 105 TYR A O 1
ATOM 878 N N . TYR A 1 106 ? 1.915 -43.688 -17.172 1 67.38 106 TYR A N 1
ATOM 879 C CA . TYR A 1 106 ? 1.386 -43.812 -18.531 1 67.38 106 TYR A CA 1
ATOM 880 C C . TYR A 1 106 ? 2.484 -44.219 -19.5 1 67.38 106 TYR A C 1
ATOM 882 O O . TYR A 1 106 ? 2.229 -44.938 -20.469 1 67.38 106 TYR A O 1
ATOM 890 N N . GLY A 1 107 ? 3.639 -43.625 -19.328 1 67.25 107 GLY A N 1
ATOM 891 C CA . GLY A 1 107 ? 4.77 -44.031 -20.156 1 67.25 107 GLY A CA 1
ATOM 892 C C . GLY A 1 107 ? 5.129 -45.5 -20.016 1 67.25 107 GLY A C 1
ATOM 893 O O . GLY A 1 107 ? 5.457 -46.156 -20.984 1 67.25 107 GLY A O 1
ATOM 894 N N . ASP A 1 108 ? 5.113 -45.969 -18.922 1 65.38 108 ASP A N 1
ATOM 895 C CA . ASP A 1 108 ? 5.395 -47.375 -18.656 1 65.38 108 ASP A CA 1
ATOM 896 C C . ASP A 1 108 ? 4.316 -48.281 -19.25 1 65.38 108 ASP A C 1
ATOM 898 O O . ASP A 1 108 ? 4.621 -49.344 -19.797 1 65.38 108 ASP A O 1
ATOM 902 N N . ALA A 1 109 ? 3.139 -47.812 -19.391 1 61.72 109 ALA A N 1
ATOM 903 C CA . ALA A 1 109 ? 2.037 -48.594 -19.938 1 61.72 109 ALA A CA 1
ATOM 904 C C . ALA A 1 109 ? 2.125 -48.688 -21.453 1 61.72 109 ALA A C 1
ATOM 906 O O . ALA A 1 109 ? 1.693 -49.656 -22.062 1 61.72 109 ALA A O 1
ATOM 907 N N . SER A 1 110 ? 2.666 -47.688 -22.031 1 60.91 110 SER A N 1
ATOM 908 C CA . SER A 1 110 ? 2.777 -47.656 -23.484 1 60.91 110 SER A CA 1
ATOM 909 C C . SER A 1 110 ? 3.879 -48.625 -23.969 1 60.91 110 SER A C 1
ATOM 911 O O . SER A 1 110 ? 3.877 -49.031 -25.125 1 60.91 110 SER A O 1
ATOM 913 N N . ASN A 1 111 ? 4.797 -48.75 -23.156 1 62.03 111 ASN A N 1
ATOM 914 C CA . ASN A 1 111 ? 5.898 -49.625 -23.531 1 62.03 111 ASN A CA 1
ATOM 915 C C . ASN A 1 111 ? 5.496 -51.094 -23.438 1 62.03 111 ASN A C 1
ATOM 917 O O . ASN A 1 111 ? 6.266 -52 -23.828 1 62.03 111 ASN A O 1
ATOM 921 N N . TRP A 1 112 ? 4.457 -51.375 -22.844 1 57.62 112 TRP A N 1
ATOM 922 C CA . TRP A 1 112 ? 4.047 -52.781 -22.766 1 57.62 112 TRP A CA 1
ATOM 923 C C . TRP A 1 112 ? 3.377 -53.219 -24.062 1 57.62 112 TRP A C 1
ATOM 925 O O . TRP A 1 112 ? 2.99 -54.375 -24.203 1 57.62 112 TRP A O 1
ATOM 935 N N . ARG A 1 113 ? 3.402 -52.406 -25.203 1 45.53 113 ARG A N 1
ATOM 936 C CA . ARG A 1 113 ? 2.957 -53.062 -26.422 1 45.53 113 ARG A CA 1
ATOM 937 C C . ARG A 1 113 ? 4.125 -53.75 -27.141 1 45.53 113 ARG A C 1
ATOM 939 O O . ARG A 1 113 ? 5.262 -53.281 -27.062 1 45.53 113 ARG A O 1
ATOM 946 N N . MET B 1 1 ? 2.598 31.828 -5.695 1 36.28 1 MET B N 1
ATOM 947 C CA . MET B 1 1 ? 1.627 31.703 -4.613 1 36.28 1 MET B CA 1
ATOM 948 C C . MET B 1 1 ? 1.485 30.25 -4.164 1 36.28 1 MET B C 1
ATOM 950 O O . MET B 1 1 ? 1.385 29.344 -4.996 1 36.28 1 MET B O 1
ATOM 954 N N . PRO B 1 2 ? 1.96 29.953 -2.986 1 46.38 2 PRO B N 1
ATOM 955 C CA . PRO B 1 2 ? 1.855 28.547 -2.592 1 46.38 2 PRO B CA 1
ATOM 956 C C . PRO B 1 2 ? 0.451 27.984 -2.789 1 46.38 2 PRO B C 1
ATOM 958 O O . PRO B 1 2 ? -0.537 28.641 -2.469 1 46.38 2 PRO B O 1
ATOM 961 N N . HIS B 1 3 ? 0.16 27.312 -3.732 1 51.03 3 HIS B N 1
ATOM 962 C CA . HIS B 1 3 ? -1.179 26.875 -4.109 1 51.03 3 HIS B CA 1
ATOM 963 C C . HIS B 1 3 ? -1.916 26.266 -2.92 1 51.03 3 HIS B C 1
ATOM 965 O O . HIS B 1 3 ? -1.398 25.359 -2.26 1 51.03 3 HIS B O 1
ATOM 971 N N . ILE B 1 4 ? -2.729 27.078 -2.326 1 58.66 4 ILE B N 1
ATOM 972 C CA . ILE B 1 4 ? -3.594 26.625 -1.243 1 58.66 4 ILE B CA 1
ATOM 973 C C . ILE B 1 4 ? -4.434 25.438 -1.713 1 58.66 4 ILE B C 1
ATOM 975 O O . ILE B 1 4 ? -5.23 25.562 -2.646 1 58.66 4 ILE B O 1
ATOM 979 N N . ILE B 1 5 ? -3.996 24.234 -1.545 1 66.06 5 ILE B N 1
ATOM 980 C CA . ILE B 1 5 ? -4.805 23.047 -1.783 1 66.06 5 ILE B CA 1
ATOM 981 C C . ILE B 1 5 ? -6.102 23.125 -0.98 1 66.06 5 ILE B C 1
ATOM 983 O O . ILE B 1 5 ? -6.07 23.359 0.232 1 66.06 5 ILE B O 1
ATOM 987 N N . SER B 1 6 ? -7.223 23.406 -1.8 1 84.44 6 SER B N 1
ATOM 988 C CA . SER B 1 6 ? -8.5 23.359 -1.104 1 84.44 6 SER B CA 1
ATOM 989 C C . SER B 1 6 ? -8.766 21.984 -0.522 1 84.44 6 SER B C 1
ATOM 991 O O . SER B 1 6 ? -8.18 20.984 -0.974 1 84.44 6 SER B O 1
ATOM 993 N N . GLN B 1 7 ? -9.57 21.969 0.538 1 89.31 7 GLN B N 1
ATOM 994 C CA . GLN B 1 7 ? -9.984 20.703 1.141 1 89.31 7 GLN B CA 1
ATOM 995 C C . GLN B 1 7 ? -10.602 19.766 0.1 1 89.31 7 GLN B C 1
ATOM 997 O O . GLN B 1 7 ? -10.312 18.562 0.084 1 89.31 7 GLN B O 1
ATOM 1002 N N . GLU B 1 8 ? -11.32 20.406 -0.814 1 90.19 8 GLU B N 1
ATOM 1003 C CA . GLU B 1 8 ? -11.969 19.625 -1.864 1 90.19 8 GLU B CA 1
ATOM 1004 C C . GLU B 1 8 ? -10.945 19 -2.807 1 90.19 8 GLU B C 1
ATOM 1006 O O . GLU B 1 8 ? -11.07 17.844 -3.186 1 90.19 8 GLU B O 1
ATOM 1011 N N . SER B 1 9 ? -10.016 19.797 -3.131 1 91.25 9 SER B N 1
ATOM 1012 C CA . SER B 1 9 ? -8.992 19.297 -4.043 1 91.25 9 SER B CA 1
ATOM 1013 C C . SER B 1 9 ? -8.18 18.172 -3.396 1 91.25 9 SER B C 1
ATOM 1015 O O . SER B 1 9 ? -7.785 17.219 -4.066 1 91.25 9 SER B O 1
ATOM 1017 N N . LEU B 1 10 ? -7.984 18.344 -2.139 1 91.88 10 LEU B N 1
ATOM 1018 C CA . LEU B 1 10 ? -7.262 17.312 -1.391 1 91.88 10 LEU B CA 1
ATOM 1019 C C . LEU B 1 10 ? -8.023 16 -1.395 1 91.88 10 LEU B C 1
ATOM 1021 O O . LEU B 1 10 ? -7.453 14.945 -1.684 1 91.88 10 LEU B O 1
ATOM 1025 N N . ILE B 1 11 ? -9.312 16.047 -1.213 1 94.69 11 ILE B N 1
ATOM 1026 C CA . ILE B 1 11 ? -10.164 14.867 -1.145 1 94.69 11 ILE B CA 1
ATOM 1027 C C . ILE B 1 11 ? -10.242 14.211 -2.52 1 94.69 11 ILE B C 1
ATOM 1029 O O . ILE B 1 11 ? -10.141 12.984 -2.637 1 94.69 11 ILE B O 1
ATOM 1033 N N . VAL B 1 12 ? -10.414 15 -3.525 1 94.81 12 VAL B N 1
ATOM 1034 C CA . VAL B 1 12 ? -10.477 14.477 -4.887 1 94.81 12 VAL B CA 1
ATOM 1035 C C . VAL B 1 12 ? -9.156 13.805 -5.242 1 94.81 12 VAL B C 1
ATOM 1037 O O . VAL B 1 12 ? -9.141 12.734 -5.863 1 94.81 12 VAL B O 1
ATOM 1040 N N . GLY B 1 13 ? -8.047 14.438 -4.84 1 94.31 13 GLY B N 1
ATOM 1041 C CA . GLY B 1 13 ? -6.742 13.844 -5.059 1 94.31 13 GLY B CA 1
ATOM 1042 C C . GLY B 1 13 ? -6.574 12.492 -4.379 1 94.31 13 GLY B C 1
ATOM 1043 O O . GLY B 1 13 ? -6.086 11.547 -4.988 1 94.31 13 GLY B O 1
ATOM 1044 N N . LEU B 1 14 ? -7.039 12.414 -3.135 1 95.19 14 LEU B N 1
ATOM 1045 C CA . LEU B 1 14 ? -6.961 11.172 -2.373 1 95.19 14 LEU B CA 1
ATOM 1046 C C . LEU B 1 14 ? -7.863 10.102 -2.986 1 95.19 14 LEU B C 1
ATOM 1048 O O . LEU B 1 14 ? -7.477 8.938 -3.066 1 95.19 14 LEU B O 1
ATOM 1052 N N . GLN B 1 15 ? -8.977 10.562 -3.451 1 95.5 15 GLN B N 1
ATOM 1053 C CA . GLN B 1 15 ? -9.906 9.641 -4.09 1 95.5 15 GLN B CA 1
ATOM 1054 C C . GLN B 1 15 ? -9.312 9.062 -5.375 1 95.5 15 GLN B C 1
ATOM 1056 O O . GLN B 1 15 ? -9.414 7.863 -5.629 1 95.5 15 GLN B O 1
ATOM 1061 N N . ASN B 1 16 ? -8.742 9.906 -6.141 1 95.38 16 ASN B N 1
ATOM 1062 C CA . ASN B 1 16 ? -8.133 9.477 -7.395 1 95.38 16 ASN B CA 1
ATOM 1063 C C . ASN B 1 16 ? -6.973 8.516 -7.148 1 95.38 16 ASN B C 1
ATOM 1065 O O . ASN B 1 16 ? -6.777 7.562 -7.906 1 95.38 16 ASN B O 1
ATOM 1069 N N . LEU B 1 17 ? -6.238 8.727 -6.16 1 93.31 17 LEU B N 1
ATOM 1070 C CA . LEU B 1 17 ? -5.109 7.875 -5.789 1 93.31 17 LEU B CA 1
ATOM 1071 C C . LEU B 1 17 ? -5.59 6.496 -5.359 1 93.31 17 LEU B C 1
ATOM 1073 O O . LEU B 1 17 ? -4.957 5.484 -5.676 1 93.31 17 LEU B O 1
ATOM 1077 N N . LEU B 1 18 ? -6.707 6.469 -4.73 1 96.19 18 LEU B N 1
ATOM 1078 C CA . LEU B 1 18 ? -7.152 5.242 -4.082 1 96.19 18 LEU B CA 1
ATOM 1079 C C . LEU B 1 18 ? -7.984 4.395 -5.039 1 96.19 18 LEU B C 1
ATOM 1081 O O . LEU B 1 18 ? -8.07 3.176 -4.879 1 96.19 18 LEU B O 1
ATOM 1085 N N . LYS B 1 19 ? -8.531 4.965 -6.023 1 96.06 19 LYS B N 1
ATOM 1086 C CA . LYS B 1 19 ? -9.508 4.336 -6.902 1 96.06 19 LYS B CA 1
ATOM 1087 C C . LYS B 1 19 ? -8.945 3.068 -7.535 1 96.06 19 LYS B C 1
ATOM 1089 O O . LYS B 1 19 ? -9.57 2.006 -7.469 1 96.06 19 LYS B O 1
ATOM 1094 N N . PRO B 1 20 ? -7.789 3.109 -8.125 1 94.75 20 PRO B N 1
ATOM 1095 C CA . PRO B 1 20 ? -7.277 1.89 -8.75 1 94.75 20 PRO B CA 1
ATOM 1096 C C . PRO B 1 20 ? -7.035 0.767 -7.746 1 94.75 20 PRO B C 1
ATOM 1098 O O . PRO B 1 20 ? -7.199 -0.41 -8.078 1 94.75 20 PRO B O 1
ATOM 1101 N N . PHE B 1 21 ? -6.746 1.084 -6.582 1 95.44 21 PHE B N 1
ATOM 1102 C CA . PHE B 1 21 ? -6.441 0.088 -5.562 1 95.44 21 PHE B CA 1
ATOM 1103 C C . PHE B 1 21 ? -7.719 -0.504 -4.984 1 95.44 21 PHE B C 1
ATOM 1105 O O . PHE B 1 21 ? -7.758 -1.683 -4.625 1 95.44 21 PHE B O 1
ATOM 1112 N N . HIS B 1 22 ? -8.672 0.379 -4.965 1 95.06 22 HIS B N 1
ATOM 1113 C CA . HIS B 1 22 ? -9.969 -0.115 -4.527 1 95.06 22 HIS B CA 1
ATOM 1114 C C . HIS B 1 22 ? -10.5 -1.182 -5.477 1 95.06 22 HIS B C 1
ATOM 1116 O O . HIS B 1 22 ? -11.102 -2.168 -5.039 1 95.06 22 HIS B O 1
ATOM 1122 N N . ALA B 1 23 ? -10.164 -1.112 -6.742 1 94.44 23 ALA B N 1
ATOM 1123 C CA . ALA B 1 23 ? -10.672 -2.01 -7.777 1 94.44 23 ALA B CA 1
ATOM 1124 C C . ALA B 1 23 ? -9.828 -3.277 -7.867 1 94.44 23 ALA B C 1
ATOM 1126 O O . ALA B 1 23 ? -10.305 -4.32 -8.32 1 94.44 23 ALA B O 1
ATOM 1127 N N . THR B 1 24 ? -8.641 -3.191 -7.383 1 94.5 24 THR B N 1
ATOM 1128 C CA . THR B 1 24 ? -7.715 -4.27 -7.707 1 94.5 24 THR B CA 1
ATOM 1129 C C . THR B 1 24 ? -7.391 -5.094 -6.465 1 94.5 24 THR B C 1
ATOM 1131 O O . THR B 1 24 ? -7.25 -6.316 -6.543 1 94.5 24 THR B O 1
ATOM 1134 N N . LEU B 1 25 ? -7.375 -4.488 -5.312 1 96.25 25 LEU B N 1
ATOM 1135 C CA . LEU B 1 25 ? -6.977 -5.191 -4.098 1 96.25 25 LEU B CA 1
ATOM 1136 C C . LEU B 1 25 ? -8.156 -5.934 -3.482 1 96.25 25 LEU B C 1
ATOM 1138 O O . LEU B 1 25 ? -9.305 -5.5 -3.609 1 96.25 25 LEU B O 1
ATOM 1142 N N . SER B 1 26 ? -7.84 -7.047 -2.895 1 95.81 26 SER B N 1
ATOM 1143 C CA . SER B 1 26 ? -8.836 -7.691 -2.045 1 95.81 26 SER B CA 1
ATOM 1144 C C . SER B 1 26 ? -9.25 -6.785 -0.891 1 95.81 26 SER B C 1
ATOM 1146 O O . SER B 1 26 ? -8.516 -5.867 -0.525 1 95.81 26 SER B O 1
ATOM 1148 N N . ALA B 1 27 ? -10.367 -7.047 -0.245 1 93.69 27 ALA B N 1
ATOM 1149 C CA . ALA B 1 27 ? -10.922 -6.191 0.798 1 93.69 27 ALA B CA 1
ATOM 1150 C C . ALA B 1 27 ? -9.945 -6.035 1.96 1 93.69 27 ALA B C 1
ATOM 1152 O O . ALA B 1 27 ? -9.734 -4.93 2.455 1 93.69 27 ALA B O 1
ATOM 1153 N N . GLY B 1 28 ? -9.336 -7.148 2.324 1 94.88 28 GLY B N 1
ATOM 1154 C CA . GLY B 1 28 ? -8.383 -7.117 3.42 1 94.88 28 GLY B CA 1
ATOM 1155 C C . GLY B 1 28 ? -7.137 -6.312 3.102 1 94.88 28 GLY B C 1
ATOM 1156 O O . GLY B 1 28 ? -6.668 -5.531 3.932 1 94.88 28 GLY B O 1
ATOM 1157 N N . ASN B 1 29 ? -6.672 -6.461 1.923 1 95.31 29 ASN B N 1
ATOM 1158 C CA . ASN B 1 29 ? -5.441 -5.77 1.547 1 95.31 29 ASN B CA 1
ATOM 1159 C C . ASN B 1 29 ? -5.699 -4.297 1.236 1 95.31 29 ASN B C 1
ATOM 1161 O O . ASN B 1 29 ? -4.82 -3.457 1.43 1 95.31 29 ASN B O 1
ATOM 1165 N N . TYR B 1 30 ? -6.953 -3.988 0.796 1 96.5 30 TYR B N 1
ATOM 1166 C CA . TYR B 1 30 ? -7.312 -2.584 0.619 1 96.5 30 TYR B CA 1
ATOM 1167 C C . TYR B 1 30 ? -7.305 -1.848 1.952 1 96.5 30 TYR B C 1
ATOM 1169 O O . TYR B 1 30 ? -6.801 -0.726 2.047 1 96.5 30 TYR B O 1
ATOM 1177 N N . GLU B 1 31 ? -7.785 -2.496 2.98 1 95.81 31 GLU B N 1
ATOM 1178 C CA . GLU B 1 31 ? -7.781 -1.903 4.312 1 95.81 31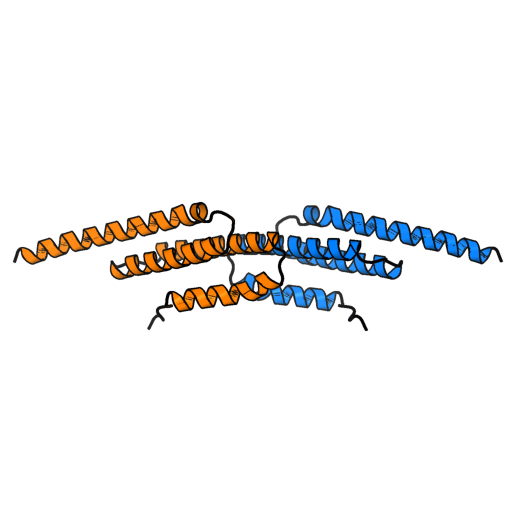 GLU B CA 1
ATOM 1179 C C . GLU B 1 31 ? -6.355 -1.667 4.809 1 95.81 31 GLU B C 1
ATOM 1181 O O . GLU B 1 31 ? -6.055 -0.607 5.359 1 95.81 31 GLU B O 1
ATOM 1186 N N . LYS B 1 32 ? -5.535 -2.627 4.582 1 95.69 32 LYS B N 1
ATOM 1187 C CA . LYS B 1 32 ? -4.133 -2.486 4.977 1 95.69 32 LYS B CA 1
ATOM 1188 C C . LYS B 1 32 ? -3.461 -1.346 4.219 1 95.69 32 LYS B C 1
ATOM 1190 O O . LYS B 1 32 ? -2.648 -0.612 4.785 1 95.69 32 LYS B O 1
ATOM 1195 N N . PHE B 1 33 ? -3.865 -1.213 2.992 1 96.88 33 PHE B N 1
ATOM 1196 C CA . PHE B 1 33 ? -3.312 -0.15 2.162 1 96.88 33 PHE B CA 1
ATOM 1197 C C . PHE B 1 33 ? -3.742 1.219 2.676 1 96.88 33 PHE B C 1
ATOM 1199 O O . PHE B 1 33 ? -2.934 2.146 2.736 1 96.88 33 PHE B O 1
ATOM 1206 N N . LEU B 1 34 ? -4.977 1.328 3.094 1 96.75 34 LEU B N 1
ATOM 1207 C CA . LEU B 1 34 ? -5.477 2.57 3.672 1 96.75 34 LEU B CA 1
ATOM 1208 C C . LEU B 1 34 ? -4.668 2.959 4.906 1 96.75 34 LEU B C 1
ATOM 1210 O O . LEU B 1 34 ? -4.266 4.117 5.047 1 96.75 34 LEU B O 1
ATOM 1214 N N . LEU B 1 35 ? -4.398 2.002 5.707 1 96.25 35 LEU B N 1
ATOM 1215 C CA . LEU B 1 35 ? -3.666 2.254 6.941 1 96.25 35 LEU B CA 1
ATOM 1216 C C . LEU B 1 35 ? -2.229 2.67 6.645 1 96.25 35 LEU B C 1
ATOM 1218 O O . LEU B 1 35 ? -1.675 3.533 7.328 1 96.25 35 LEU B O 1
ATOM 1222 N N . LEU B 1 36 ? -1.699 2.078 5.652 1 96.56 36 LEU B N 1
ATOM 1223 C CA . LEU B 1 36 ? -0.355 2.438 5.211 1 96.56 36 LEU B CA 1
ATOM 1224 C C . LEU B 1 36 ? -0.311 3.877 4.715 1 96.56 36 LEU B C 1
ATOM 1226 O O . LEU B 1 36 ? 0.615 4.625 5.039 1 96.56 36 LEU B O 1
ATOM 1230 N N . LEU B 1 37 ? -1.29 4.246 3.992 1 96.5 37 LEU B N 1
ATOM 1231 C CA . LEU B 1 37 ? -1.357 5.602 3.457 1 96.5 37 LEU B CA 1
ATOM 1232 C C . LEU B 1 37 ? -1.537 6.621 4.578 1 96.5 37 LEU B C 1
ATOM 1234 O O . LEU B 1 37 ? -0.926 7.691 4.555 1 96.5 37 LEU B O 1
ATOM 1238 N N . ILE B 1 38 ? -2.354 6.242 5.512 1 97.12 38 ILE B N 1
ATOM 1239 C CA . ILE B 1 38 ? -2.529 7.098 6.68 1 97.12 38 ILE B CA 1
ATOM 1240 C C . ILE B 1 38 ? -1.186 7.305 7.375 1 97.12 38 ILE B C 1
ATOM 1242 O O . ILE B 1 38 ? -0.801 8.438 7.68 1 97.12 38 ILE B O 1
ATOM 1246 N N . ASP B 1 39 ? -0.465 6.207 7.539 1 97.31 39 ASP B N 1
ATOM 1247 C CA . ASP B 1 39 ? 0.841 6.289 8.18 1 97.31 39 ASP B CA 1
ATOM 1248 C C . ASP B 1 39 ? 1.774 7.227 7.418 1 97.31 39 ASP B C 1
ATOM 1250 O O . ASP B 1 39 ? 2.496 8.023 8.023 1 97.31 39 ASP B O 1
ATOM 1254 N N . GLU B 1 40 ? 1.77 7.137 6.105 1 97.38 40 GLU B N 1
ATOM 1255 C CA . GLU B 1 40 ? 2.641 7.965 5.277 1 97.38 40 GLU B CA 1
ATOM 1256 C C . GLU B 1 40 ? 2.256 9.438 5.367 1 97.38 40 GLU B C 1
ATOM 1258 O O . GLU B 1 40 ? 3.123 10.305 5.512 1 97.38 40 GLU B O 1
ATOM 1263 N N . ILE B 1 41 ? 0.951 9.711 5.309 1 97 41 ILE B N 1
ATOM 1264 C CA . ILE B 1 41 ? 0.45 11.078 5.379 1 97 41 ILE B CA 1
ATOM 1265 C C . ILE B 1 41 ? 0.815 11.695 6.727 1 97 41 ILE B C 1
ATOM 1267 O O . ILE B 1 41 ? 1.32 12.82 6.785 1 97 41 ILE B O 1
ATOM 1271 N N . LEU B 1 42 ? 0.604 10.938 7.793 1 97.25 42 LEU B N 1
ATOM 1272 C CA . LEU B 1 42 ? 0.899 11.422 9.141 1 97.25 42 LEU B CA 1
ATOM 1273 C C . LEU B 1 42 ? 2.395 11.656 9.312 1 97.25 42 LEU B C 1
ATOM 1275 O O . LEU B 1 42 ? 2.807 12.625 9.961 1 97.25 42 LEU B O 1
ATOM 1279 N N . PHE B 1 43 ? 3.166 10.773 8.711 1 96.31 43 PHE B N 1
ATOM 1280 C CA . PHE B 1 43 ? 4.617 10.906 8.75 1 96.31 43 PHE B CA 1
ATOM 1281 C C . PHE B 1 43 ? 5.059 12.219 8.117 1 96.31 43 PHE B C 1
ATOM 1283 O O . PHE B 1 43 ? 5.871 12.953 8.688 1 96.31 43 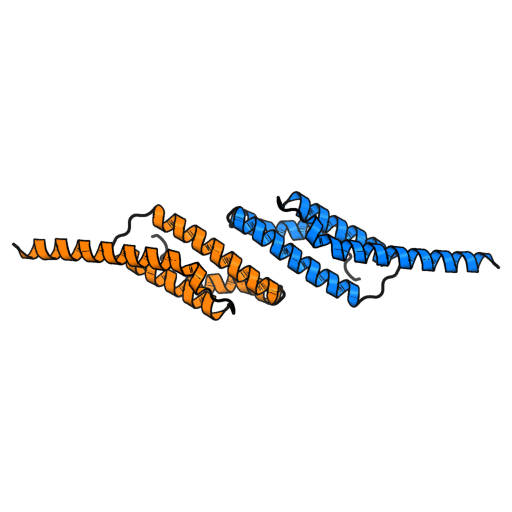PHE B O 1
ATOM 1290 N N . ARG B 1 44 ? 4.512 12.578 7.031 1 93.88 44 ARG B N 1
ATOM 1291 C CA . ARG B 1 44 ? 4.859 13.789 6.305 1 93.88 44 ARG B CA 1
ATOM 1292 C C . ARG B 1 44 ? 4.332 15.031 7.02 1 93.88 44 ARG B C 1
ATOM 1294 O O . ARG B 1 44 ? 5.016 16.062 7.078 1 93.88 44 ARG B O 1
ATOM 1301 N N . LEU B 1 45 ? 3.121 14.898 7.57 1 94.81 45 LEU B N 1
ATOM 1302 C CA . LEU B 1 45 ? 2.527 16.031 8.273 1 94.81 45 LEU B CA 1
ATOM 1303 C C . LEU B 1 45 ? 3.314 16.359 9.539 1 94.81 45 LEU B C 1
ATOM 1305 O O . LEU B 1 45 ? 3.49 17.531 9.875 1 94.81 45 LEU B O 1
ATOM 1309 N N . GLU B 1 46 ? 3.764 15.344 10.188 1 93.69 46 GLU B N 1
ATOM 1310 C CA . GLU B 1 46 ? 4.555 15.57 11.391 1 93.69 46 GLU B CA 1
ATOM 1311 C C . GLU B 1 46 ? 5.867 16.281 11.07 1 93.69 46 GLU B C 1
ATOM 1313 O O . GLU B 1 46 ? 6.293 17.172 11.805 1 93.69 46 GLU B O 1
ATOM 1318 N N . ARG B 1 47 ? 6.457 15.898 10.016 1 92.06 47 ARG B N 1
ATOM 1319 C CA . ARG B 1 47 ? 7.684 16.547 9.578 1 92.06 47 ARG B CA 1
ATOM 1320 C C . ARG B 1 47 ? 7.414 18 9.156 1 92.06 47 ARG B C 1
ATOM 1322 O O . ARG B 1 47 ? 8.219 18.891 9.438 1 92.06 47 ARG B O 1
ATOM 1329 N N . PHE B 1 48 ? 6.34 18.203 8.539 1 88.81 48 PHE B N 1
ATOM 1330 C CA . PHE B 1 48 ? 5.922 19.531 8.086 1 88.81 48 PHE B CA 1
ATOM 1331 C C . PHE B 1 48 ? 5.719 20.469 9.273 1 88.81 48 PHE B C 1
ATOM 1333 O O . PHE B 1 48 ? 6.152 21.625 9.234 1 88.81 48 PHE B O 1
ATOM 1340 N N . ILE B 1 49 ? 5.094 20 10.336 1 90.56 49 ILE B N 1
ATOM 1341 C CA . ILE B 1 49 ? 4.773 20.797 11.516 1 90.56 49 ILE B CA 1
ATOM 1342 C C . ILE B 1 49 ? 6.062 21.188 12.234 1 90.56 49 ILE B C 1
ATOM 1344 O O . ILE B 1 49 ? 6.172 22.297 12.773 1 90.56 49 ILE B O 1
ATOM 1348 N N . GLN B 1 50 ? 7.016 20.375 12.172 1 89.31 50 GLN B N 1
ATOM 1349 C CA . GLN B 1 50 ? 8.266 20.609 12.883 1 89.31 50 GLN B CA 1
ATOM 1350 C C . GLN B 1 50 ? 9.125 21.641 12.164 1 89.31 50 GLN B C 1
ATOM 1352 O O . GLN B 1 50 ? 9.93 22.344 12.797 1 89.31 50 GLN B O 1
ATOM 1357 N N . GLN B 1 51 ? 8.984 21.812 10.922 1 86.56 51 GLN B N 1
ATOM 1358 C CA . GLN B 1 51 ? 9.883 22.641 10.125 1 86.56 51 GLN B CA 1
ATOM 1359 C C . GLN B 1 51 ? 9.32 24.047 9.938 1 86.56 51 GLN B C 1
ATOM 1361 O O . GLN B 1 51 ? 10.039 24.953 9.508 1 86.56 51 GLN B O 1
ATOM 1366 N N . LYS B 1 52 ? 8.094 24.266 10.25 1 82.25 52 LYS B N 1
ATOM 1367 C CA . LYS B 1 52 ? 7.457 25.547 9.922 1 82.25 52 LYS B CA 1
ATOM 1368 C C . LYS B 1 52 ? 7.035 26.297 11.188 1 82.25 52 LYS B C 1
ATOM 1370 O O . LYS B 1 52 ? 6.688 25.672 12.195 1 82.25 52 LYS B O 1
ATOM 1375 N N . SER B 1 53 ? 7.207 27.609 11.164 1 83.69 53 SER B N 1
ATOM 1376 C CA . SER B 1 53 ? 6.566 28.5 12.125 1 83.69 53 SER B CA 1
ATOM 1377 C C . SER B 1 53 ? 5.172 28.906 11.664 1 83.69 53 SER B C 1
ATOM 1379 O O . SER B 1 53 ? 4.957 29.172 10.477 1 83.69 53 SER B O 1
ATOM 1381 N N . TYR B 1 54 ? 4.277 28.766 12.625 1 84.69 54 TYR B N 1
ATOM 1382 C CA . TYR B 1 54 ? 2.889 29.031 12.273 1 84.69 54 TYR B CA 1
ATOM 1383 C C . TYR B 1 54 ? 2.395 30.312 12.906 1 84.69 54 TYR B C 1
ATOM 1385 O O . TYR B 1 54 ? 2.699 30.594 14.07 1 84.69 54 TYR B O 1
ATOM 1393 N N . ASN B 1 55 ? 1.763 31.109 11.977 1 86.94 55 ASN B N 1
ATOM 1394 C CA . ASN B 1 55 ? 0.912 32.125 12.578 1 86.94 55 ASN B CA 1
ATOM 1395 C C . ASN B 1 55 ? -0.475 31.578 12.906 1 86.94 55 ASN B C 1
ATOM 1397 O O . ASN B 1 55 ? -0.752 30.406 12.68 1 86.94 55 ASN B O 1
ATOM 1401 N N . ARG B 1 56 ? -1.213 32.344 13.469 1 87.81 56 ARG B N 1
ATOM 1402 C CA . ARG B 1 56 ? -2.527 31.891 13.914 1 87.81 56 ARG B CA 1
ATOM 1403 C C . ARG B 1 56 ? -3.352 31.359 12.75 1 87.81 56 ARG B C 1
ATOM 1405 O O . ARG B 1 56 ? -3.98 30.312 12.859 1 87.81 56 ARG B O 1
ATOM 1412 N N . TYR B 1 57 ? -3.336 32.031 11.68 1 86.88 57 TYR B N 1
ATOM 1413 C CA . TYR B 1 57 ? -4.094 31.625 10.508 1 86.88 57 TYR B CA 1
ATOM 1414 C C . TYR B 1 57 ? -3.602 30.281 9.992 1 86.88 57 TYR B C 1
ATOM 1416 O O . TYR B 1 57 ? -4.406 29.406 9.672 1 86.88 57 TYR B O 1
ATOM 1424 N N . GLY B 1 58 ? -2.344 30.125 9.977 1 89.69 58 GLY B N 1
ATOM 1425 C CA . GLY B 1 58 ? -1.734 28.891 9.523 1 89.69 58 GLY B CA 1
ATOM 1426 C C . GLY B 1 58 ? -2.074 27.703 10.398 1 89.69 58 GLY B C 1
ATOM 1427 O O . GLY B 1 58 ? -2.322 26.594 9.891 1 89.69 58 GLY B O 1
ATOM 1428 N N . ALA B 1 59 ? -2.105 27.906 11.656 1 92.88 59 ALA B N 1
ATOM 1429 C CA . ALA B 1 59 ? -2.438 26.859 12.609 1 92.88 59 ALA B CA 1
ATOM 1430 C C . ALA B 1 59 ? -3.885 26.406 12.445 1 92.88 59 ALA B C 1
ATOM 1432 O O . ALA B 1 59 ? -4.18 25.203 12.508 1 92.88 59 ALA B O 1
ATOM 1433 N N . LEU B 1 60 ? -4.691 27.359 12.219 1 92.31 60 LEU B N 1
ATOM 1434 C CA . LEU B 1 60 ? -6.109 27.062 12.023 1 92.31 60 LEU B CA 1
ATOM 1435 C C . LEU B 1 60 ? -6.332 26.312 10.719 1 92.31 60 LEU B C 1
ATOM 1437 O O . LEU B 1 60 ? -7.109 25.344 10.672 1 92.31 60 LEU B O 1
ATOM 1441 N N . GLN B 1 61 ? -5.68 26.781 9.664 1 90.69 61 GLN B N 1
ATOM 1442 C CA . GLN B 1 61 ? -5.773 26.109 8.367 1 90.69 61 GLN B CA 1
ATOM 1443 C C . GLN B 1 61 ? -5.273 24.672 8.453 1 90.69 61 GLN B C 1
ATOM 1445 O O . GLN B 1 61 ? -5.887 23.766 7.898 1 90.69 61 GLN B O 1
ATOM 1450 N N . PHE B 1 62 ? -4.211 24.531 9.164 1 92.88 62 PHE B N 1
ATOM 1451 C CA . PHE B 1 62 ? -3.645 23.203 9.344 1 92.88 62 PHE B CA 1
ATOM 1452 C C . PHE B 1 62 ? -4.633 22.281 10.047 1 92.88 62 PHE B C 1
ATOM 1454 O O . PHE B 1 62 ? -4.82 21.141 9.648 1 92.88 62 PHE B O 1
ATOM 1461 N N . GLU B 1 63 ? -5.246 22.75 11.062 1 94.5 63 GLU B N 1
ATOM 1462 C CA . GLU B 1 63 ? -6.219 21.969 11.828 1 94.5 63 GLU B CA 1
ATOM 1463 C C . GLU B 1 63 ? -7.402 21.562 10.953 1 94.5 63 GLU B C 1
ATOM 1465 O O . GLU B 1 63 ? -7.891 20.438 11.055 1 94.5 63 GLU B O 1
ATOM 1470 N N . LYS B 1 64 ? -7.852 22.406 10.102 1 94.31 64 LYS B N 1
ATOM 1471 C CA . LYS B 1 64 ? -8.953 22.109 9.195 1 94.31 64 LYS B CA 1
ATOM 1472 C C . LYS B 1 64 ? -8.578 21.016 8.203 1 94.31 64 LYS B C 1
ATOM 1474 O O . LYS B 1 64 ? -9.359 20.094 7.949 1 94.31 64 LYS B O 1
ATOM 1479 N N . GLU B 1 65 ? -7.387 21.156 7.676 1 93.62 65 GLU B N 1
ATOM 1480 C CA . GLU B 1 65 ? -6.902 20.172 6.727 1 93.62 65 GLU B CA 1
ATOM 1481 C C . GLU B 1 65 ? -6.746 18.797 7.395 1 93.62 65 GLU B C 1
ATOM 1483 O O . GLU B 1 65 ? -7.117 17.781 6.812 1 93.62 65 GLU B O 1
ATOM 1488 N N . LEU B 1 66 ? -6.254 18.797 8.586 1 95.88 66 LEU B N 1
ATOM 1489 C CA . LEU B 1 66 ? -6.086 17.578 9.352 1 95.88 66 LEU B CA 1
ATOM 1490 C C . LEU B 1 66 ? -7.43 16.906 9.625 1 95.88 66 LEU B C 1
ATOM 1492 O O . LEU B 1 66 ? -7.566 15.695 9.484 1 95.88 66 LEU B O 1
ATOM 1496 N N . ARG B 1 67 ? -8.344 17.672 9.922 1 95.06 67 ARG B N 1
ATOM 1497 C CA . ARG B 1 67 ? -9.688 17.156 10.188 1 95.06 67 ARG B CA 1
ATOM 1498 C C . ARG B 1 67 ? -10.312 16.594 8.922 1 95.06 67 ARG B C 1
ATOM 1500 O O . ARG B 1 67 ? -10.992 15.562 8.969 1 95.06 67 ARG B O 1
ATOM 1507 N N . CYS B 1 68 ? -10.109 17.281 7.879 1 96.44 68 CYS B N 1
ATOM 1508 C CA . CYS B 1 68 ? -10.609 16.812 6.594 1 96.44 68 CYS B CA 1
ATOM 1509 C C . CYS B 1 68 ? -10.023 15.445 6.246 1 96.44 68 CYS B C 1
ATOM 1511 O O . CYS B 1 68 ? -10.758 14.531 5.859 1 96.44 68 CYS B O 1
ATOM 1513 N N . ILE B 1 69 ? -8.781 15.305 6.445 1 96.69 69 ILE B N 1
ATOM 1514 C CA . ILE B 1 69 ? -8.086 14.055 6.164 1 96.69 69 ILE B CA 1
ATOM 1515 C C . ILE B 1 69 ? -8.602 12.953 7.09 1 96.69 69 ILE B C 1
ATOM 1517 O O . ILE B 1 69 ? -8.914 11.852 6.637 1 96.69 69 ILE B O 1
ATOM 1521 N N . PHE B 1 70 ? -8.773 13.344 8.344 1 96.88 70 PHE B N 1
ATOM 1522 C CA . PHE B 1 70 ? -9.281 12.406 9.336 1 96.88 70 PHE B CA 1
ATOM 1523 C C . PHE B 1 70 ? -10.664 11.898 8.953 1 96.88 70 PHE B C 1
ATOM 1525 O O . PHE B 1 70 ? -10.914 10.695 8.953 1 96.88 70 PHE B O 1
ATOM 1532 N N . ASN B 1 71 ? -11.531 12.797 8.578 1 95.62 71 ASN B N 1
ATOM 1533 C CA . ASN B 1 71 ? -12.898 12.445 8.227 1 95.62 71 ASN B CA 1
ATOM 1534 C C . ASN B 1 71 ? -12.945 11.586 6.965 1 95.62 71 ASN B C 1
ATOM 1536 O O . ASN B 1 71 ? -13.734 10.641 6.875 1 95.62 71 ASN B O 1
ATOM 1540 N N . PHE B 1 72 ? -12.133 11.891 6.055 1 96.62 72 PHE B N 1
ATOM 1541 C CA . PHE B 1 72 ? -12.07 11.156 4.797 1 96.62 72 PHE B CA 1
ATOM 1542 C C . PHE B 1 72 ? -11.719 9.695 5.039 1 96.62 72 PHE B C 1
ATOM 1544 O O . PHE B 1 72 ? -12.445 8.797 4.617 1 96.62 72 PHE B O 1
ATOM 1551 N N . PHE B 1 73 ? -10.648 9.414 5.793 1 96.25 73 PHE B N 1
ATOM 1552 C CA . PHE B 1 73 ? -10.188 8.047 6.016 1 96.25 73 PHE B CA 1
ATOM 1553 C C . PHE B 1 73 ? -11.141 7.309 6.949 1 96.25 73 PHE B C 1
ATOM 1555 O O . PHE B 1 73 ? -11.336 6.098 6.816 1 96.25 73 PHE B O 1
ATOM 1562 N N . SER B 1 74 ? -11.742 8.055 7.859 1 94.69 74 SER B N 1
ATOM 1563 C CA . SER B 1 74 ? -12.711 7.441 8.773 1 94.69 74 SER B CA 1
ATOM 1564 C C . SER B 1 74 ? -13.93 6.93 8.023 1 94.69 74 SER B C 1
ATOM 1566 O O . SER B 1 74 ? -14.555 5.945 8.43 1 94.69 74 SER B O 1
ATOM 1568 N N . SER B 1 75 ? -14.219 7.559 6.918 1 93.88 75 SER B N 1
ATOM 1569 C CA . SER B 1 75 ? -15.383 7.156 6.129 1 93.88 75 SER B CA 1
ATOM 1570 C C . SER B 1 75 ? -15.062 5.941 5.262 1 93.88 75 SER B C 1
ATOM 1572 O O . SER B 1 75 ? -15.977 5.262 4.781 1 93.88 75 SER B O 1
ATOM 1574 N N . LEU B 1 76 ? -13.828 5.625 5.031 1 91.56 76 LEU B N 1
ATOM 1575 C CA . LEU B 1 76 ? -13.43 4.562 4.117 1 91.56 76 LEU B CA 1
ATOM 1576 C C . LEU B 1 76 ? -13.047 3.303 4.883 1 91.56 76 LEU B C 1
ATOM 1578 O O . LEU B 1 76 ? -13.164 2.191 4.363 1 91.56 76 LEU B O 1
ATOM 1582 N N . SER B 1 77 ? -12.469 3.537 6.004 1 88 77 SER B N 1
ATOM 1583 C CA . SER B 1 77 ? -11.883 2.418 6.73 1 88 77 SER B CA 1
ATOM 1584 C C . SER B 1 77 ? -12.836 1.888 7.797 1 88 77 SER B C 1
ATOM 1586 O O . SER B 1 77 ? -13.539 2.662 8.445 1 88 77 SER B O 1
ATOM 1588 N N . THR B 1 78 ? -12.836 0.623 7.875 1 84.38 78 THR B N 1
ATOM 1589 C CA . THR B 1 78 ? -13.594 -0.003 8.953 1 84.38 78 THR B CA 1
ATOM 1590 C C . THR B 1 78 ? -12.797 0.006 10.25 1 84.38 78 THR B C 1
ATOM 1592 O O . THR B 1 78 ? -13.352 -0.177 11.336 1 84.38 78 THR B O 1
ATOM 1595 N N . PHE B 1 79 ? -11.5 0.178 10.141 1 82.06 79 PHE B N 1
ATOM 1596 C CA . PHE B 1 79 ? -10.617 0.258 11.297 1 82.06 79 PHE B CA 1
ATOM 1597 C C . PHE B 1 79 ? -10.609 1.666 11.883 1 82.06 79 PHE B C 1
ATOM 1599 O O . PHE B 1 79 ? -10.711 2.648 11.148 1 82.06 79 PHE B O 1
ATOM 1606 N N . PRO B 1 80 ? -10.633 1.659 13.117 1 82.19 80 PRO B N 1
ATOM 1607 C CA . PRO B 1 80 ? -10.594 2.979 13.75 1 82.19 80 PRO B CA 1
ATOM 1608 C C . PRO B 1 80 ? -9.312 3.75 13.43 1 82.19 80 PRO B C 1
ATOM 1610 O O . PRO B 1 80 ? -8.211 3.268 13.703 1 82.19 80 PRO B O 1
ATOM 1613 N N . CYS B 1 81 ? -9.445 4.824 12.93 1 90.06 81 CYS B N 1
ATOM 1614 C CA . CYS B 1 81 ? -8.336 5.699 12.539 1 90.06 81 CYS B CA 1
ATOM 1615 C C . CYS B 1 81 ? -7.996 6.676 13.656 1 90.06 81 CYS B C 1
ATOM 1617 O O . CYS B 1 81 ? -6.938 7.309 13.625 1 90.06 81 CYS B O 1
ATOM 1619 N N . ARG B 1 82 ? -8.836 6.699 14.633 1 90.5 82 ARG B N 1
ATOM 1620 C CA . ARG B 1 82 ? -8.711 7.699 15.688 1 90.5 82 ARG B CA 1
ATOM 1621 C C . ARG B 1 82 ? -7.363 7.574 16.391 1 90.5 82 ARG B C 1
ATOM 1623 O O . ARG B 1 82 ? -6.699 8.578 16.656 1 90.5 82 ARG B O 1
ATOM 1630 N N . GLU B 1 83 ? -7 6.371 16.609 1 94.38 83 GLU B N 1
ATOM 1631 C CA . GLU B 1 83 ? -5.758 6.133 17.328 1 94.38 83 GLU B CA 1
ATOM 1632 C C . GLU B 1 83 ? -4.551 6.609 16.531 1 94.38 83 GLU B C 1
ATOM 1634 O O . GLU B 1 83 ? -3.596 7.145 17.109 1 94.38 83 GLU B O 1
ATOM 1639 N N . LYS B 1 84 ? -4.578 6.523 15.305 1 95.31 84 LYS B N 1
ATOM 1640 C CA . LYS B 1 84 ? -3.469 6.934 14.453 1 95.31 84 LYS B CA 1
ATOM 1641 C C . LYS B 1 84 ? -3.346 8.453 14.398 1 95.31 84 LYS B C 1
ATOM 1643 O O . LYS B 1 84 ? -2.236 8.992 14.336 1 95.31 84 LYS B O 1
ATOM 1648 N N . PHE B 1 85 ? -4.477 9.086 14.531 1 97 85 PHE B N 1
ATOM 1649 C CA . PHE B 1 85 ? -4.488 10.531 14.367 1 97 85 PHE B CA 1
ATOM 1650 C C . PHE B 1 85 ? -4.355 11.227 15.719 1 97 85 PHE B C 1
ATOM 1652 O O . PHE B 1 85 ? -4.184 12.445 15.781 1 97 85 PHE B O 1
ATOM 1659 N N . ALA B 1 86 ? -4.41 10.492 16.797 1 96.62 86 ALA B N 1
ATOM 1660 C CA . ALA B 1 86 ? -4.5 11.062 18.141 1 96.62 86 ALA B CA 1
ATOM 1661 C C . ALA B 1 86 ? -3.34 12.023 18.406 1 96.62 86 ALA B C 1
ATOM 1663 O O . ALA B 1 86 ? -3.547 13.148 18.859 1 96.62 86 ALA B O 1
ATOM 1664 N N . ARG B 1 87 ? -2.205 11.602 18.062 1 96.38 87 ARG B N 1
ATOM 1665 C CA . ARG B 1 87 ? -1.009 12.375 18.375 1 96.38 87 ARG B CA 1
ATOM 1666 C C . ARG B 1 87 ? -0.983 13.688 17.594 1 96.38 87 ARG B C 1
ATOM 1668 O O . ARG B 1 87 ? -0.773 14.758 18.156 1 96.38 87 ARG B O 1
ATOM 1675 N N . ILE B 1 88 ? -1.223 13.656 16.344 1 97.12 88 ILE B N 1
ATOM 1676 C CA . ILE B 1 88 ? -1.101 14.852 15.508 1 97.12 88 ILE B CA 1
ATOM 1677 C C . ILE B 1 88 ? -2.252 15.805 15.805 1 97.12 88 ILE B C 1
ATOM 1679 O O . ILE B 1 88 ? -2.084 17.031 15.742 1 97.12 88 ILE B O 1
ATOM 1683 N N . LEU B 1 89 ? -3.377 15.219 16.188 1 96.19 89 LEU B N 1
ATOM 1684 C CA . LEU B 1 89 ? -4.504 16.047 16.594 1 96.19 89 LEU B CA 1
ATOM 1685 C C . LEU B 1 89 ? -4.195 16.797 17.875 1 96.19 89 LEU B C 1
ATOM 1687 O O . LEU B 1 89 ? -4.555 17.969 18.031 1 96.19 89 LEU B O 1
ATOM 1691 N N . GLN B 1 90 ? -3.533 16.109 18.656 1 95.94 90 GLN B N 1
ATOM 1692 C CA . GLN B 1 90 ? -3.111 16.734 19.906 1 95.94 90 GLN B CA 1
ATOM 1693 C C . GLN B 1 90 ? -2.111 17.859 19.656 1 95.94 90 GLN B C 1
ATOM 1695 O O . GLN B 1 90 ? -2.232 18.938 20.234 1 95.94 90 GLN B O 1
ATOM 1700 N N . ILE B 1 91 ? -1.171 17.609 18.859 1 95.5 91 ILE B N 1
ATOM 1701 C CA . ILE B 1 91 ? -0.174 18.594 18.484 1 95.5 91 ILE B CA 1
ATOM 1702 C C . ILE B 1 91 ? -0.864 19.812 17.844 1 95.5 91 ILE B C 1
ATOM 1704 O O . ILE B 1 91 ? -0.554 20.953 18.188 1 95.5 91 ILE B O 1
ATOM 1708 N N . SER B 1 92 ? -1.763 19.578 16.953 1 95.06 92 SER B N 1
ATOM 1709 C CA . SER B 1 92 ? -2.514 20.641 16.281 1 95.06 92 SER B CA 1
ATOM 1710 C C . SER B 1 92 ? -3.281 21.5 17.281 1 95.06 92 SER B C 1
ATOM 1712 O O . SER B 1 92 ? -3.293 22.719 17.172 1 95.06 92 SER B O 1
ATOM 1714 N N . LYS B 1 93 ? -3.836 20.859 18.219 1 94.69 93 LYS B N 1
ATOM 1715 C CA . LYS B 1 93 ? -4.574 21.578 19.25 1 94.69 93 LYS B CA 1
ATOM 1716 C C . LYS B 1 93 ? -3.654 22.484 20.062 1 94.69 93 LYS B C 1
ATOM 1718 O O . LYS B 1 93 ? -4.004 23.641 20.344 1 94.69 93 LYS B O 1
ATOM 1723 N N . LEU B 1 94 ? -2.508 22.062 20.422 1 92.81 94 LEU B N 1
ATOM 1724 C CA . LEU B 1 94 ? -1.516 22.828 21.156 1 92.81 94 LEU B CA 1
ATOM 1725 C C . LEU B 1 94 ? -1.049 24.031 20.359 1 92.81 94 LEU B C 1
ATOM 1727 O O . LEU B 1 94 ? -0.896 25.125 20.906 1 92.81 94 LEU B O 1
ATOM 1731 N N . LEU B 1 95 ? -0.817 23.797 19.156 1 90.56 95 LEU B N 1
ATOM 1732 C CA . LEU B 1 95 ? -0.399 24.875 18.266 1 90.56 95 LEU B CA 1
ATOM 1733 C C . LEU B 1 95 ? -1.439 25.984 18.219 1 90.56 95 LEU B C 1
ATOM 1735 O O . LEU B 1 95 ? -1.092 27.172 18.266 1 90.56 95 LEU B O 1
ATOM 1739 N N . ASN B 1 96 ? -2.674 25.656 18.219 1 91.62 96 ASN B N 1
ATOM 1740 C CA . ASN B 1 96 ? -3.756 26.641 18.141 1 91.62 96 ASN B CA 1
ATOM 1741 C C . ASN B 1 96 ? -3.916 27.391 19.453 1 91.62 96 ASN B C 1
ATOM 1743 O O . ASN B 1 96 ? -4.191 28.594 19.453 1 91.62 96 ASN B O 1
ATOM 1747 N N . LEU B 1 97 ? -3.703 26.75 20.484 1 89 97 LEU B N 1
ATOM 1748 C CA . LEU B 1 97 ? -3.791 27.375 21.812 1 89 97 LEU B CA 1
ATOM 1749 C C . LEU B 1 97 ? -2.67 28.391 22 1 89 97 LEU B C 1
ATOM 1751 O O . LEU B 1 97 ? -2.896 29.469 22.531 1 89 97 LEU B O 1
ATOM 1755 N N . GLU B 1 98 ? -1.533 28.078 21.562 1 85.62 98 GLU B N 1
ATOM 1756 C CA . GLU B 1 98 ? -0.375 28.953 21.688 1 85.62 98 GLU B CA 1
ATOM 1757 C C . GLU B 1 98 ? -0.55 30.219 20.859 1 85.62 98 GLU B C 1
ATOM 1759 O O . GLU B 1 98 ? -0.194 31.312 21.297 1 85.62 98 GLU B O 1
ATOM 1764 N N . LYS B 1 99 ? -1.104 30.125 19.828 1 82.38 99 LYS B N 1
ATOM 1765 C CA . LYS B 1 99 ? -1.272 31.266 18.938 1 82.38 99 LYS B CA 1
ATOM 1766 C C . LYS B 1 99 ? -2.412 32.156 19.406 1 82.38 99 LYS B C 1
ATOM 1768 O O . LYS B 1 99 ? -2.344 33.406 19.281 1 82.38 99 LYS B O 1
ATOM 1773 N N . VAL B 1 100 ? -3.418 31.641 19.984 1 76.38 100 VAL B N 1
ATOM 1774 C CA . VAL B 1 100 ? -4.527 32.406 20.547 1 76.38 100 VAL B CA 1
ATOM 1775 C C . VAL B 1 100 ? -4.035 33.188 21.75 1 76.38 100 VAL B C 1
ATOM 1777 O O . VAL B 1 100 ? -4.406 34.375 21.906 1 76.38 100 VAL B O 1
ATOM 1780 N N . GLU B 1 101 ? -3.191 32.688 22.484 1 78.5 101 GLU B N 1
ATOM 1781 C CA . GLU B 1 101 ? -2.625 33.344 23.641 1 78.5 101 GLU B CA 1
ATOM 1782 C C . GLU B 1 101 ? -1.717 34.5 23.219 1 78.5 101 GLU B C 1
ATOM 1784 O O . GLU B 1 101 ? -1.723 35.562 23.844 1 78.5 101 GLU B O 1
ATOM 1789 N N . GLU B 1 102 ? -1.021 34.406 22.203 1 74.69 102 GLU B N 1
ATOM 1790 C CA . GLU B 1 102 ? -0.152 35.438 21.672 1 74.69 102 GLU B CA 1
ATOM 1791 C C . GLU B 1 102 ? -0.964 36.656 21.203 1 74.69 102 GLU B C 1
ATOM 1793 O O . GLU B 1 102 ? -0.584 37.781 21.453 1 74.69 102 GLU B O 1
ATOM 1798 N N . VAL B 1 103 ? -2.068 36.5 20.656 1 71.38 103 VAL B N 1
ATOM 1799 C CA . VAL B 1 103 ? -2.918 37.531 20.125 1 71.38 103 VAL B CA 1
ATOM 1800 C C . VAL B 1 103 ? -3.617 38.281 21.266 1 71.38 103 VAL B C 1
ATOM 1802 O O . VAL B 1 103 ? -3.74 39.5 21.234 1 71.38 103 VAL B O 1
ATOM 1805 N N . SER B 1 104 ? -4.051 37.5 22.172 1 74.19 104 SER B N 1
ATOM 1806 C CA . SER B 1 104 ? -4.727 38.094 23.312 1 74.19 104 SER B CA 1
ATOM 1807 C C . SER B 1 104 ? -3.785 39 24.094 1 74.19 104 SER B C 1
ATOM 1809 O O . SER B 1 104 ? -4.191 40.062 24.578 1 74.19 104 SER B O 1
ATOM 1811 N N . TYR B 1 105 ? -2.559 38.688 24.125 1 69.75 105 TYR B N 1
ATOM 1812 C CA . TYR B 1 105 ? -1.558 39.469 24.844 1 69.75 105 TYR B CA 1
ATOM 1813 C C . TYR B 1 105 ? -1.223 40.75 24.094 1 69.75 105 TYR B C 1
ATOM 1815 O O . TYR B 1 105 ? -1.151 41.812 24.703 1 69.75 105 TYR B O 1
ATOM 1823 N N . TYR B 1 106 ? -1.15 40.688 22.844 1 67.62 106 TYR B N 1
ATOM 1824 C CA . TYR B 1 106 ? -0.793 41.844 22.031 1 67.62 106 TYR B CA 1
ATOM 1825 C C . TYR B 1 106 ? -1.98 42.781 21.891 1 67.62 106 TYR B C 1
ATOM 1827 O O . TYR B 1 106 ? -1.805 44 21.781 1 67.62 106 TYR B O 1
ATOM 1835 N N . GLY B 1 107 ? -3.145 42.219 21.672 1 67.5 107 GLY B N 1
ATOM 1836 C CA . GLY B 1 107 ? -4.344 43.031 21.609 1 67.5 107 GLY B CA 1
ATOM 1837 C C . GLY B 1 107 ? -4.59 43.812 22.875 1 67.5 107 GLY B C 1
ATOM 1838 O O . GLY B 1 107 ? -4.996 45 22.812 1 67.5 107 GLY B O 1
ATOM 1839 N N . ASP B 1 108 ? -4.402 43.312 23.938 1 65.38 108 ASP B N 1
ATOM 1840 C CA . ASP B 1 108 ? -4.559 43.969 25.219 1 65.38 108 ASP B CA 1
ATOM 1841 C C . ASP B 1 108 ? -3.514 45.094 25.391 1 65.38 108 ASP B C 1
ATOM 1843 O O . ASP B 1 108 ? -3.816 46.156 25.906 1 65.38 108 ASP B O 1
ATOM 1847 N N . ALA B 1 109 ? -2.393 44.969 24.781 1 61.31 109 ALA B N 1
ATOM 1848 C CA . ALA B 1 109 ? -1.329 45.969 24.891 1 61.31 109 ALA B CA 1
ATOM 1849 C C . ALA B 1 109 ? -1.615 47.188 24.016 1 61.31 109 ALA B C 1
ATOM 1851 O O . ALA B 1 109 ? -1.196 48.281 24.328 1 61.31 109 ALA B O 1
ATOM 1852 N N . SER B 1 110 ? -2.303 46.938 22.969 1 60.41 110 SER B N 1
ATOM 1853 C CA . SER B 1 110 ? -2.6 48.031 22.047 1 60.41 110 SER B CA 1
ATOM 1854 C C . SER B 1 110 ? -3.697 48.938 22.609 1 60.41 110 SER B C 1
ATOM 1856 O O . SER B 1 110 ? -3.822 50.094 22.219 1 60.41 110 SER B O 1
ATOM 1858 N N . ASN B 1 111 ? -4.488 48.375 23.344 1 61.88 111 ASN B N 1
ATOM 1859 C CA . ASN B 1 111 ? -5.574 49.156 23.922 1 61.88 111 ASN B CA 1
ATOM 1860 C C . ASN B 1 111 ? -5.078 50.031 25.062 1 61.88 111 ASN B C 1
ATOM 1862 O O . ASN B 1 111 ? -5.848 50.844 25.609 1 61.88 111 ASN B O 1
ATOM 1866 N N . TRP B 1 112 ? -3.971 49.844 25.516 1 57.91 112 TRP B N 1
ATOM 1867 C CA . TRP B 1 112 ? -3.475 50.719 26.578 1 57.91 112 TRP B CA 1
ATOM 1868 C C . TRP B 1 112 ? -2.93 52.031 26.031 1 57.91 112 TRP B C 1
ATOM 1870 O O . TRP B 1 112 ? -2.504 52.906 26.781 1 57.91 112 TRP B O 1
ATOM 1880 N N . ARG B 1 113 ? -3.131 52.344 24.703 1 46.22 113 ARG B N 1
ATOM 1881 C CA . ARG B 1 113 ? -2.797 53.719 24.391 1 46.22 113 ARG B CA 1
ATOM 1882 C C . ARG B 1 113 ? -4.012 54.625 24.562 1 46.22 113 ARG B C 1
ATOM 1884 O O . ARG B 1 113 ? -5.145 54.219 24.344 1 46.22 113 ARG B O 1
#

Solvent-accessible surface area (backbone atoms only — not comparable to full-atom values): 12922 Å² total; per-residue (Å²): 122,83,76,77,75,46,72,64,55,50,50,53,51,52,48,62,68,42,47,67,45,63,74,67,42,53,74,70,53,36,50,53,46,52,53,48,48,50,51,49,52,51,54,50,49,54,53,51,58,72,75,52,86,71,53,58,67,52,33,52,53,49,45,51,51,52,48,50,54,50,52,54,51,50,74,72,40,91,58,81,51,61,74,77,43,46,62,60,51,48,50,44,51,52,52,42,53,54,37,53,52,54,49,55,55,52,53,57,58,61,64,72,107,124,84,76,77,75,46,72,65,54,50,50,52,51,52,47,62,67,42,47,65,44,63,76,67,43,53,75,70,52,37,51,53,47,53,53,48,50,49,52,48,52,51,53,52,50,54,54,51,59,72,75,52,86,71,52,57,68,50,33,51,52,49,45,53,51,51,47,51,53,50,53,55,51,50,73,72,40,91,58,80,50,59,73,75,45,45,62,60,51,49,51,43,51,52,52,43,52,55,39,53,53,53,49,55,55,52,55,58,58,62,64,71,108

Nearest PDB structures (foldseek):
  3hr0-assembly1_B  TM=8.508E-01  e=5.386E-04  Homo sapiens
  4hwi-assembly1_B  TM=4.500E-01  e=9.696E+00  Arabidopsis thaliana
  6ny3-assembly1_Y  TM=3.290E-01  e=5.790E+00  Deltaproteobacteria bacterium
  3hr0-assembly1_B  TM=8.510E-01  e=1.075E-03  Homo sapiens
  4hwi-assembly1_B  TM=4.501E-01  e=8.308E+00  Arabidopsis thaliana

Radius of gyration: 26.47 Å; Cα contacts (8 Å, |Δi|>4): 103; chains: 2; bounding box: 31×107×54 Å

Foldseek 3Di:
DPPPCDLVNVLVVVCVVLVVVVVPPDPVVSQVVLVVVLLVVVVVVVVVVVPDDDALVRLVSSLVSLVSVLVSSCVVHPDDCCVVCVVVNVVSVVSNVVNVVVCVVVVVVVVVD/DPPPCDLVNVLVVVCVVLVVVVVPPDPVVSQVVLVVVLLVVVVVVVVVVVPDDDALVRLVSSLVSLVSVLVSSCVVHPDHCCVVSVVVNVVSVVSNVVNVVVCVVVVVVVVVD

Sequence (226 aa):
MPHIISQESLIVGLQNLLKPFHATLSAGNYEKFLLLLIDEILFRLERFIQQKSYNRYGALQFEKELRCIFNFFSSLSTFPCREKFARILQISKLLNLEKVEEVSYYGDASNWRMPHIISQESLIVGLQNLLKPFHATLSAGNYEKFLLLLIDEILFRLERFIQQKSYNRYGALQFEKELRCIFNFFSSLSTFPCREKFARILQISKLLNLEKVEEVSYYGDASNWR

Organism: Hydatigena taeniaeformis (NCBI:txid6205)

Secondary structure (DSSP, 8-state):
------HHHHHHHHHHHHHHHHHHS-HHHHHHHHHHHHHHHHHHHHHHHHH----HHHHHHHHHHHHHHHHHHHHH-SS--HHHHHHHHHHHHHHHHHHHHHHHHHHHHHTT-/------HHHHHHHHHHHHHHHHHHS-HHHHHHHHHHHHHHHHHHHHHHHHH----HHHHHHHHHHHHHHHHHHHHH-SS--HHHHHHHHHHHHHHHHHHHHHHHHHHHHHTT-

pLDDT: mean 87.93, std 12.76, range [35.78, 97.38]